Protein AF-A0A7X2ZXK8-F1 (afdb_monomer)

Nearest PDB structures (foldseek):
  6v05-assembly1_F  TM=6.975E-01  e=4.821E-09  Escherichia coli K-12
  6qgw-assembly1_A  TM=7.358E-01  e=9.968E-07  Escherichia coli O157:H7
  6qgy-assembly2_C  TM=7.213E-01  e=1.664E-06  Escherichia coli O157:H7
  7r1v-assembly1_A  TM=7.340E-01  e=4.188E-06  Escherichia coli O157:H7
  5or1-assembly1_A  TM=7.092E-01  e=2.383E-06  Salmonella enterica subsp. enterica serovar Typhimurium str. LT2

Solvent-accessible surface area (backbone atoms only — not comparable to full-atom values): 13752 Å² total; per-residue (Å²): 94,71,48,47,47,52,57,73,30,69,85,49,80,78,53,82,89,83,45,63,91,59,29,38,51,41,47,32,53,70,50,75,51,69,57,73,54,74,48,80,48,95,83,37,36,34,39,38,42,28,48,34,41,37,34,42,32,37,61,87,45,82,84,26,56,73,46,77,48,65,88,87,44,67,69,58,41,75,48,33,31,44,35,42,36,39,36,44,38,37,48,50,58,79,35,95,86,70,51,39,39,30,43,37,40,38,41,38,37,37,38,39,30,48,71,52,99,55,96,57,82,32,38,36,35,39,40,33,49,36,42,35,42,28,39,41,78,38,98,84,43,53,33,22,43,34,37,36,39,37,37,28,40,53,4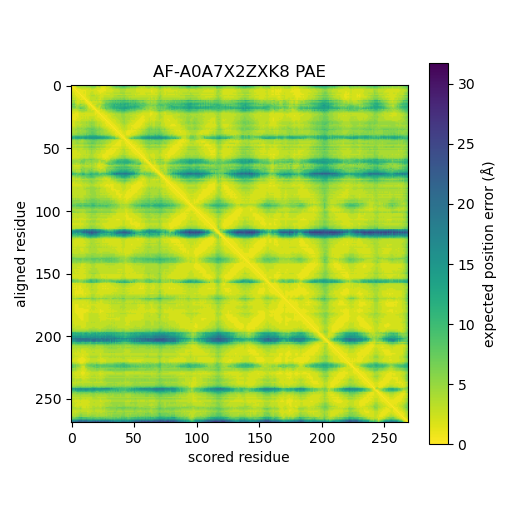6,67,86,39,73,53,80,96,74,42,21,59,40,25,11,89,88,32,25,53,15,40,53,56,36,52,28,24,16,42,23,27,40,30,29,38,38,34,45,33,33,60,73,50,68,50,82,52,98,85,56,43,33,37,34,31,42,31,43,37,44,21,37,35,43,48,39,40,98,83,66,80,79,87,70,70,48,56,19,44,34,35,31,44,38,41,32,37,64,76,50,33,40,40,37,45,30,44,16,37,30,92,83,38,77,32,79,45,78,48,79,48,69,59,129

Structure (mmCIF, N/CA/C/O backbone):
data_AF-A0A7X2ZXK8-F1
#
_entry.id   AF-A0A7X2ZXK8-F1
#
loop_
_atom_site.group_PDB
_atom_site.id
_atom_site.type_symbol
_atom_site.label_atom_id
_atom_site.label_alt_id
_atom_site.label_comp_id
_atom_site.label_asym_id
_atom_site.label_entity_id
_atom_site.label_seq_id
_atom_site.pdbx_PDB_ins_code
_atom_site.Cartn_x
_atom_site.Cartn_y
_atom_site.Cartn_z
_atom_site.occupancy
_atom_site.B_iso_or_equiv
_atom_site.auth_seq_id
_atom_site.auth_comp_id
_atom_site.auth_asym_id
_atom_site.auth_atom_id
_atom_site.pdbx_PDB_model_num
ATOM 1 N N . PHE A 1 1 ? 12.886 -11.087 -4.670 1.00 90.19 1 PHE A N 1
ATOM 2 C CA . PHE A 1 1 ? 11.557 -10.473 -4.482 1.00 90.19 1 PHE A CA 1
ATOM 3 C C . PHE A 1 1 ? 10.785 -10.626 -5.791 1.00 90.19 1 PHE A C 1
ATOM 5 O O . PHE A 1 1 ? 11.413 -10.896 -6.812 1.00 90.19 1 PHE A O 1
ATOM 12 N N . SER A 1 2 ? 9.460 -10.527 -5.775 1.00 91.06 2 SER A N 1
ATOM 13 C CA . SER A 1 2 ? 8.642 -10.552 -6.990 1.00 91.06 2 SER A CA 1
ATOM 14 C C . SER A 1 2 ? 7.539 -9.508 -6.907 1.00 91.06 2 SER A C 1
ATOM 16 O O . SER A 1 2 ? 6.997 -9.303 -5.825 1.00 91.06 2 SER A O 1
ATOM 18 N N . GLN A 1 3 ? 7.206 -8.916 -8.045 1.00 94.25 3 GLN A N 1
ATOM 19 C CA . GLN A 1 3 ? 6.124 -7.948 -8.229 1.00 94.25 3 GLN A CA 1
ATOM 20 C C . GLN A 1 3 ? 5.352 -8.349 -9.484 1.00 94.25 3 GLN A C 1
ATOM 22 O O . GLN A 1 3 ? 5.962 -8.911 -10.396 1.00 94.25 3 GLN A O 1
ATOM 27 N N . ASN A 1 4 ? 4.048 -8.098 -9.560 1.00 96.06 4 ASN A N 1
ATOM 28 C CA . ASN A 1 4 ? 3.343 -8.291 -10.826 1.00 96.06 4 ASN A CA 1
ATOM 29 C C . ASN A 1 4 ? 3.467 -7.053 -11.729 1.00 96.06 4 ASN A C 1
ATOM 31 O O . ASN A 1 4 ? 3.623 -5.929 -11.256 1.00 96.06 4 ASN A O 1
ATOM 35 N N . PHE A 1 5 ? 3.387 -7.264 -13.039 1.00 96.06 5 PHE A N 1
ATOM 36 C CA . PHE A 1 5 ? 3.295 -6.201 -14.029 1.00 96.06 5 PHE A CA 1
ATOM 37 C C . PHE A 1 5 ? 2.385 -6.643 -15.179 1.00 96.06 5 PHE A C 1
ATOM 39 O O . PHE A 1 5 ? 2.642 -7.643 -15.852 1.00 96.06 5 PHE A O 1
ATOM 46 N N . PHE A 1 6 ? 1.306 -5.890 -15.378 1.00 95.69 6 PHE A N 1
ATOM 47 C CA . PHE A 1 6 ? 0.287 -6.127 -16.410 1.00 95.69 6 PHE A CA 1
ATOM 48 C C . PHE A 1 6 ? 0.391 -5.123 -17.567 1.00 95.69 6 PHE A C 1
ATOM 50 O O . PHE A 1 6 ? -0.439 -5.120 -18.467 1.00 95.69 6 PHE A O 1
ATOM 57 N N . GLY A 1 7 ? 1.405 -4.253 -17.534 1.00 95.38 7 GLY A N 1
ATOM 58 C CA . GLY A 1 7 ? 1.485 -3.069 -18.380 1.00 95.38 7 GLY A CA 1
ATOM 59 C C . GLY A 1 7 ? 1.017 -1.808 -17.654 1.00 95.38 7 GLY A C 1
ATOM 60 O O . GLY A 1 7 ? 0.592 -1.840 -16.497 1.00 95.38 7 GLY A O 1
ATOM 61 N N . PHE A 1 8 ? 1.132 -0.676 -18.343 1.00 95.75 8 PHE A N 1
ATOM 62 C CA . PHE A 1 8 ? 0.705 0.624 -17.835 1.00 95.75 8 PHE A CA 1
ATOM 63 C C . PHE A 1 8 ? -0.746 0.926 -18.227 1.00 95.75 8 PHE A C 1
ATOM 65 O O . PHE A 1 8 ? -1.138 0.714 -19.371 1.00 95.75 8 PHE A O 1
ATOM 72 N N . GLY A 1 9 ? -1.510 1.504 -17.299 1.00 97.19 9 GLY A N 1
ATOM 73 C CA . GLY A 1 9 ? -2.876 1.978 -17.518 1.00 97.19 9 GLY A CA 1
ATOM 74 C C . GLY A 1 9 ? -3.972 1.062 -16.968 1.00 97.19 9 GLY A C 1
ATOM 75 O O . GLY A 1 9 ? -3.722 -0.019 -16.433 1.00 97.19 9 GLY A O 1
ATOM 76 N N . ASN A 1 10 ? -5.207 1.550 -17.091 1.00 97.56 10 ASN A N 1
ATOM 77 C CA . ASN A 1 10 ? -6.418 0.913 -16.559 1.00 97.56 10 ASN A CA 1
ATOM 78 C C . ASN A 1 10 ? -6.995 -0.158 -17.501 1.00 97.56 10 ASN A C 1
ATOM 80 O O . ASN A 1 10 ? -7.652 -1.088 -17.048 1.00 97.56 10 AS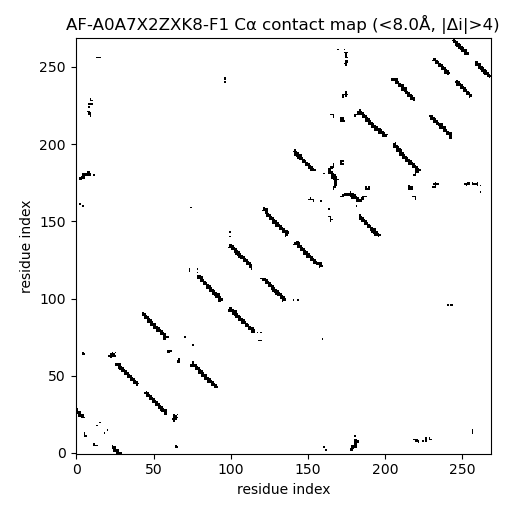N A O 1
ATOM 84 N N . ASP A 1 11 ? -6.719 -0.054 -18.802 1.00 95.75 11 ASP A N 1
ATOM 85 C CA . ASP A 1 11 ? -7.311 -0.917 -19.835 1.00 95.75 11 ASP A CA 1
ATOM 86 C C . ASP A 1 11 ? -6.381 -2.088 -20.213 1.00 95.75 11 ASP A C 1
ATOM 88 O O . ASP A 1 11 ? -6.425 -2.612 -21.322 1.00 95.75 11 ASP A O 1
ATOM 92 N N . THR A 1 12 ? -5.494 -2.478 -19.293 1.00 93.88 12 THR A N 1
ATOM 93 C CA . THR A 1 12 ? -4.608 -3.634 -19.465 1.00 93.88 12 THR A CA 1
ATOM 94 C C . THR A 1 12 ? -5.414 -4.927 -19.394 1.00 93.88 12 THR A C 1
ATOM 96 O O . THR A 1 12 ? -6.158 -5.156 -18.436 1.00 93.88 12 THR A O 1
ATOM 99 N N . GLU A 1 13 ? -5.259 -5.783 -20.401 1.00 89.06 13 GLU A N 1
ATOM 100 C CA . GLU A 1 13 ? -5.977 -7.053 -20.487 1.00 89.06 13 GLU A CA 1
ATOM 101 C C . GLU A 1 13 ? -5.434 -8.071 -19.474 1.00 89.06 13 GLU A C 1
ATOM 103 O O . GLU A 1 13 ? -4.225 -8.217 -19.278 1.00 89.06 13 GLU A O 1
ATOM 108 N N . TYR A 1 14 ? -6.351 -8.770 -18.812 1.00 90.62 14 TYR A N 1
ATOM 109 C CA . TYR A 1 14 ? -6.053 -9.908 -17.953 1.00 90.62 14 TYR A CA 1
ATOM 110 C C . TYR A 1 14 ? -7.267 -10.829 -17.933 1.00 90.62 14 TYR A C 1
ATOM 112 O O . TYR A 1 14 ? -8.342 -10.412 -17.507 1.00 90.62 14 TYR A O 1
ATOM 120 N N . ASP A 1 15 ? -7.067 -12.071 -18.358 1.00 86.12 15 ASP A N 1
ATOM 121 C CA . ASP A 1 15 ? -8.061 -13.131 -18.258 1.00 86.12 15 ASP A CA 1
ATOM 122 C C . ASP A 1 15 ? -7.464 -14.286 -17.446 1.00 86.12 15 ASP A C 1
ATOM 124 O O . ASP A 1 15 ? -6.440 -14.871 -17.804 1.00 86.12 15 ASP A O 1
ATOM 128 N N . ASN A 1 16 ? -8.080 -14.583 -16.303 1.00 83.81 16 ASN A N 1
ATOM 129 C CA . ASN A 1 16 ? -7.609 -15.612 -15.384 1.00 83.81 16 ASN A CA 1
ATOM 130 C C . ASN A 1 16 ? -7.783 -17.041 -15.922 1.00 83.81 16 ASN A C 1
ATOM 132 O O . ASN A 1 16 ? -7.179 -17.953 -15.356 1.00 83.81 16 ASN A O 1
ATOM 136 N N . ASP A 1 17 ? -8.608 -17.231 -16.951 1.00 86.44 17 ASP A N 1
ATOM 137 C CA . ASP A 1 17 ? -8.856 -18.521 -17.590 1.00 86.44 17 ASP A CA 1
ATOM 138 C C . ASP A 1 17 ? -7.919 -18.748 -18.792 1.00 86.44 17 ASP A C 1
ATOM 140 O O . ASP A 1 17 ? -7.654 -19.897 -19.154 1.00 86.44 17 ASP A O 1
ATOM 144 N N . GLU A 1 18 ? -7.370 -17.677 -19.381 1.00 87.06 18 GLU A N 1
ATOM 145 C CA . GLU A 1 18 ? -6.475 -17.759 -20.546 1.00 87.06 18 GLU A CA 1
ATOM 146 C C . GLU A 1 18 ? -4.980 -17.767 -20.197 1.00 87.06 18 GLU A C 1
ATOM 148 O O . GLU A 1 18 ? -4.184 -18.315 -20.966 1.00 87.06 18 GLU A O 1
ATOM 153 N N . VAL A 1 19 ? -4.569 -17.178 -19.064 1.00 86.62 19 VAL A N 1
ATOM 154 C CA . VAL A 1 19 ? -3.146 -17.102 -18.684 1.00 86.62 19 VAL A CA 1
ATOM 155 C C . VAL A 1 19 ? -2.834 -17.717 -17.324 1.00 86.62 19 VAL A C 1
ATOM 157 O O . VAL A 1 19 ? -3.565 -17.573 -16.343 1.00 86.62 19 VAL A O 1
ATOM 160 N N . ASP A 1 20 ? -1.659 -18.346 -17.242 1.00 88.88 20 ASP A N 1
ATOM 161 C CA . ASP A 1 20 ? -1.122 -18.862 -15.987 1.00 88.88 20 ASP A CA 1
ATOM 162 C C . ASP A 1 20 ? -0.956 -17.755 -14.938 1.00 88.88 20 ASP A C 1
ATOM 164 O O . ASP A 1 20 ? -0.544 -16.628 -15.227 1.00 88.88 20 ASP A O 1
ATOM 168 N N . LEU A 1 21 ? -1.160 -18.115 -13.666 1.00 86.06 21 LEU A N 1
ATOM 169 C CA . LEU A 1 21 ? -1.060 -17.202 -12.521 1.00 86.06 21 LEU A CA 1
ATOM 170 C C . LEU A 1 21 ? 0.264 -16.418 -12.482 1.00 86.06 21 LEU A C 1
ATOM 172 O O . LEU A 1 21 ? 0.299 -15.283 -12.005 1.00 86.06 21 LEU A O 1
ATOM 176 N N . ASP A 1 22 ? 1.353 -17.039 -12.925 1.00 91.81 22 ASP A N 1
ATOM 177 C CA . ASP A 1 22 ? 2.687 -16.453 -12.881 1.00 91.81 22 ASP A CA 1
ATOM 178 C C . ASP A 1 22 ? 3.010 -15.603 -14.122 1.00 91.81 22 ASP A C 1
ATOM 180 O O . ASP A 1 22 ? 4.061 -14.971 -14.146 1.00 91.81 22 ASP A O 1
ATOM 184 N N . PHE A 1 23 ? 2.163 -15.558 -15.156 1.00 93.31 23 PHE A N 1
ATOM 185 C CA . PHE A 1 23 ? 2.464 -14.881 -16.426 1.00 93.31 23 PHE A CA 1
ATOM 186 C C . PHE A 1 23 ? 2.878 -13.410 -16.244 1.00 93.31 23 PHE A C 1
ATOM 188 O O . PHE A 1 23 ? 3.892 -12.975 -16.789 1.00 93.31 23 PHE A O 1
ATOM 195 N N . ASN A 1 24 ? 2.162 -12.669 -15.396 1.00 94.88 24 ASN A N 1
ATOM 196 C CA . ASN A 1 24 ? 2.464 -11.270 -15.072 1.00 94.88 24 ASN A CA 1
ATOM 197 C C . ASN A 1 24 ? 3.482 -11.104 -13.936 1.00 94.88 24 ASN A C 1
ATOM 199 O O . ASN A 1 24 ? 3.825 -9.979 -13.580 1.00 94.88 24 ASN A O 1
ATOM 203 N N . ARG A 1 25 ? 3.963 -12.192 -13.324 1.00 95.19 25 ARG A N 1
ATOM 204 C CA . ARG A 1 25 ? 4.889 -12.127 -12.191 1.00 95.19 25 ARG A CA 1
ATOM 205 C C . ARG A 1 25 ? 6.311 -11.870 -12.676 1.00 95.19 25 ARG A C 1
ATOM 207 O O . ARG A 1 25 ? 6.900 -12.664 -13.407 1.00 95.19 25 ARG A O 1
ATOM 214 N N . VAL A 1 26 ? 6.908 -10.804 -12.163 1.00 94.88 26 VAL A N 1
ATOM 215 C CA . VAL A 1 26 ? 8.279 -10.389 -12.454 1.00 94.88 26 VAL A CA 1
ATOM 216 C C . VAL A 1 26 ? 9.179 -10.716 -11.273 1.00 94.88 26 VAL A C 1
ATOM 218 O O . VAL A 1 26 ? 8.902 -10.332 -10.134 1.00 94.88 26 VAL A O 1
ATOM 221 N N . ARG A 1 27 ? 10.283 -11.425 -11.525 1.00 95.25 27 ARG A N 1
ATOM 222 C CA . ARG A 1 27 ? 11.310 -11.690 -10.510 1.00 95.25 27 ARG A CA 1
ATOM 223 C C . ARG A 1 27 ? 12.336 -10.575 -10.528 1.00 95.25 27 ARG A C 1
ATOM 225 O O . ARG A 1 27 ? 12.922 -10.264 -11.560 1.00 95.25 27 ARG A O 1
ATOM 232 N N . ILE A 1 28 ? 12.560 -9.997 -9.354 1.00 95.31 28 ILE A N 1
ATOM 233 C CA . ILE A 1 28 ? 13.477 -8.880 -9.184 1.00 95.31 28 ILE A CA 1
ATOM 234 C C . ILE A 1 28 ? 14.409 -9.189 -8.016 1.00 95.31 28 ILE A C 1
ATOM 236 O O . ILE A 1 28 ? 13.987 -9.422 -6.870 1.00 95.31 28 ILE A O 1
ATOM 240 N N . ARG A 1 29 ? 15.711 -9.197 -8.301 1.00 96.19 29 ARG A N 1
ATOM 241 C CA . ARG A 1 29 ? 16.741 -9.179 -7.261 1.00 96.19 29 ARG A CA 1
ATOM 242 C C . ARG A 1 29 ? 16.855 -7.739 -6.784 1.00 96.19 29 ARG A C 1
ATOM 244 O O . ARG A 1 29 ? 17.177 -6.857 -7.572 1.00 96.19 29 ARG A O 1
ATOM 251 N N . LYS A 1 30 ? 16.540 -7.516 -5.508 1.00 95.56 30 LYS A N 1
ATOM 252 C CA . LYS A 1 30 ? 16.495 -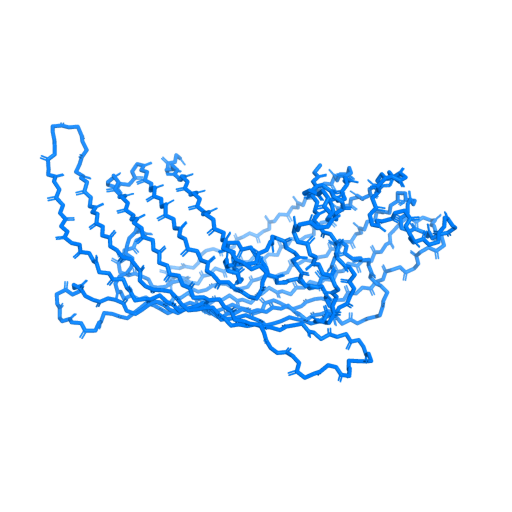6.190 -4.895 1.00 95.56 30 LYS A CA 1
ATOM 253 C C . LYS A 1 30 ? 17.451 -6.121 -3.713 1.00 95.56 30 LYS A C 1
ATOM 255 O O . LYS A 1 30 ? 17.380 -6.968 -2.824 1.00 95.56 30 LYS A O 1
ATOM 260 N N . PHE A 1 31 ? 18.289 -5.094 -3.691 1.00 96.00 31 PHE A N 1
ATOM 261 C CA . PHE A 1 31 ? 19.034 -4.658 -2.513 1.00 96.00 31 PHE A CA 1
ATOM 262 C C . PHE A 1 31 ? 18.518 -3.282 -2.091 1.00 96.00 31 PHE A C 1
ATOM 264 O O . PHE A 1 31 ? 18.203 -2.461 -2.947 1.00 96.00 31 PHE A O 1
ATOM 271 N N . LYS A 1 32 ? 18.409 -3.025 -0.787 1.00 97.25 32 LYS A N 1
ATOM 272 C CA . LYS A 1 32 ? 18.039 -1.712 -0.252 1.00 97.25 32 LYS A CA 1
ATOM 273 C C . LYS A 1 32 ? 18.723 -1.491 1.088 1.00 97.25 32 LYS A C 1
ATOM 275 O O . LYS A 1 32 ? 18.622 -2.340 1.970 1.00 97.25 32 LYS A O 1
ATOM 280 N N . ALA A 1 33 ? 19.357 -0.338 1.244 1.00 98.12 33 ALA A N 1
ATOM 281 C CA . ALA A 1 33 ? 19.906 0.140 2.503 1.00 98.12 33 ALA A CA 1
ATOM 282 C C . ALA A 1 33 ? 19.457 1.587 2.734 1.00 98.12 33 ALA A C 1
ATOM 284 O O . ALA A 1 33 ? 19.350 2.374 1.796 1.00 98.12 33 ALA A O 1
ATOM 285 N N . ALA A 1 34 ? 19.157 1.933 3.982 1.00 97.88 34 ALA A N 1
ATOM 286 C CA . ALA A 1 34 ? 18.757 3.280 4.364 1.00 97.88 34 ALA A CA 1
ATOM 287 C C . ALA A 1 34 ? 19.183 3.563 5.805 1.00 97.88 34 ALA A C 1
ATOM 289 O O . ALA A 1 34 ? 19.220 2.652 6.633 1.00 97.88 34 ALA A O 1
ATOM 290 N N . LEU A 1 35 ? 19.458 4.829 6.100 1.00 97.62 35 LEU A N 1
ATOM 291 C CA . LEU A 1 35 ? 19.650 5.327 7.460 1.00 97.62 35 LEU A CA 1
ATOM 292 C C . LEU A 1 35 ? 18.516 6.298 7.746 1.00 97.62 35 LEU A C 1
ATOM 294 O O . LEU A 1 35 ? 18.313 7.213 6.961 1.00 97.62 35 LEU A O 1
ATOM 298 N N . ALA A 1 36 ? 17.769 6.104 8.830 1.00 97.62 36 ALA A N 1
ATOM 299 C CA . ALA A 1 36 ? 16.626 6.950 9.152 1.00 97.62 36 ALA A CA 1
ATOM 300 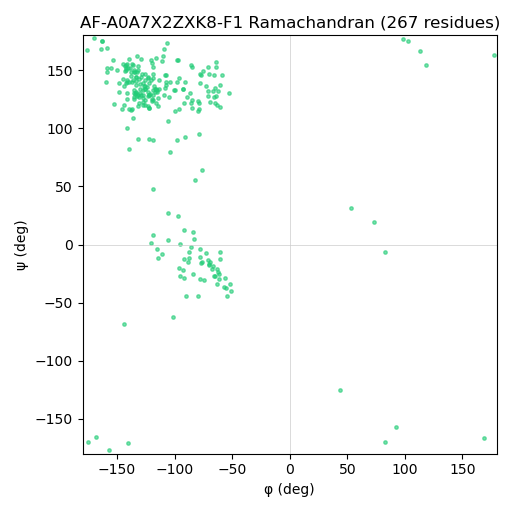C C . ALA A 1 36 ? 16.846 7.694 10.471 1.00 97.62 36 ALA A C 1
ATOM 302 O O . ALA A 1 36 ? 17.173 7.085 11.488 1.00 97.62 36 ALA A O 1
ATOM 303 N N . LEU A 1 37 ? 16.610 9.004 10.455 1.00 98.00 37 LEU A N 1
ATOM 304 C CA . LEU A 1 37 ? 16.394 9.796 11.660 1.00 98.00 37 LEU A CA 1
ATOM 305 C C . LEU A 1 37 ? 14.887 9.914 11.862 1.00 98.00 37 LEU A C 1
ATOM 307 O O . LEU A 1 37 ? 14.201 10.483 11.014 1.00 98.00 37 LEU A O 1
ATOM 311 N N . LYS A 1 38 ? 14.378 9.358 12.964 1.00 97.69 38 LYS A N 1
ATOM 312 C CA . LYS A 1 38 ? 12.958 9.390 13.325 1.00 97.69 38 LYS A CA 1
ATOM 313 C C . LYS A 1 38 ? 12.767 10.224 14.584 1.00 97.69 38 LYS A C 1
ATOM 315 O O . LYS A 1 38 ? 13.482 10.044 15.566 1.00 97.69 38 LYS A O 1
ATOM 320 N N . TRP A 1 39 ? 11.779 11.103 14.550 1.00 97.44 39 TRP A N 1
ATOM 321 C CA . TRP A 1 39 ? 11.289 11.837 15.703 1.00 97.44 39 TRP A CA 1
ATOM 322 C C . TRP A 1 39 ? 9.847 11.425 15.995 1.00 97.44 39 TRP A C 1
ATOM 324 O O . TRP A 1 39 ? 9.011 11.375 15.091 1.00 97.44 39 TRP A O 1
ATOM 334 N N . GLU A 1 40 ? 9.563 11.141 17.263 1.00 97.00 40 GLU A N 1
ATOM 335 C CA . GLU A 1 40 ? 8.226 10.824 17.757 1.00 97.00 40 GLU A CA 1
ATOM 336 C C . GLU A 1 40 ? 7.779 11.924 18.718 1.00 97.00 40 GLU A C 1
ATOM 338 O O . GLU A 1 40 ? 8.426 12.205 19.729 1.00 97.00 40 GLU A O 1
ATOM 343 N N . GLY A 1 41 ? 6.682 12.583 18.368 1.00 93.44 41 GLY A N 1
ATOM 344 C CA . GLY A 1 41 ? 6.042 13.594 19.185 1.00 93.44 41 GLY A CA 1
ATOM 345 C C . GLY A 1 41 ? 5.066 12.980 20.181 1.00 93.44 41 GLY A C 1
ATOM 346 O O . GLY A 1 41 ? 4.465 11.935 19.953 1.00 93.44 41 GLY A O 1
ATOM 347 N N . VAL A 1 42 ? 4.840 13.695 21.280 1.00 90.19 42 VAL A N 1
ATOM 348 C CA . VAL A 1 42 ? 3.946 13.257 22.367 1.00 90.19 42 VAL A CA 1
ATOM 349 C C . VAL A 1 42 ? 2.458 13.256 21.997 1.00 90.19 42 VAL A C 1
ATOM 351 O O . VAL A 1 42 ? 1.660 12.619 22.675 1.00 90.19 42 VAL A O 1
ATOM 354 N N . SER A 1 43 ? 2.079 13.958 20.925 1.00 92.12 43 SER A N 1
ATOM 355 C CA . SER A 1 43 ? 0.682 14.143 20.504 1.00 92.12 43 SER A CA 1
ATOM 356 C C . SER A 1 43 ? 0.310 13.307 19.273 1.00 92.12 43 SER A C 1
ATOM 358 O O . SER A 1 43 ? -0.533 13.732 18.490 1.00 92.12 43 SER A O 1
ATOM 360 N N . GLY A 1 44 ? 0.976 12.168 19.055 1.00 93.50 44 GLY A N 1
ATOM 361 C CA . GLY A 1 44 ? 0.683 11.246 17.945 1.00 93.50 44 GLY A CA 1
ATOM 362 C C . GLY A 1 44 ? 1.315 11.615 16.598 1.00 93.50 44 GLY A C 1
ATOM 363 O O . GLY A 1 44 ? 1.245 10.840 15.648 1.00 93.50 44 GLY A O 1
ATOM 364 N N . GLY A 1 45 ? 1.960 12.780 16.506 1.00 97.44 45 GLY A N 1
ATOM 365 C CA . GLY A 1 45 ? 2.754 13.172 15.343 1.00 97.44 45 GLY A CA 1
ATOM 366 C C . GLY A 1 45 ? 4.120 12.485 15.333 1.00 97.44 45 GLY A C 1
ATOM 367 O O . GLY A 1 45 ? 4.786 12.417 16.360 1.00 97.44 45 GLY A O 1
ATOM 368 N N . SER A 1 46 ? 4.579 12.037 14.173 1.00 97.88 46 SER A N 1
ATOM 369 C CA . SER A 1 46 ? 5.941 11.553 13.963 1.00 97.88 46 SER A CA 1
ATOM 370 C C . SER A 1 46 ? 6.486 12.058 12.635 1.00 97.88 46 SER A C 1
ATOM 372 O O . SER A 1 46 ? 5.743 12.333 11.694 1.00 97.88 46 SER A O 1
ATOM 374 N N . PHE A 1 47 ? 7.801 12.198 12.570 1.00 97.69 47 PHE A N 1
ATOM 375 C CA . PHE A 1 47 ? 8.516 12.604 11.371 1.00 97.69 47 PHE A CA 1
ATOM 376 C C . PHE A 1 47 ? 9.706 11.677 11.168 1.00 97.69 47 PHE A C 1
ATOM 378 O O . PHE A 1 47 ? 10.349 11.275 12.140 1.00 97.69 47 PHE A O 1
ATOM 385 N N . TYR A 1 48 ? 10.040 11.363 9.922 1.00 98.19 48 TYR A N 1
ATOM 386 C CA . TYR A 1 48 ? 11.343 10.790 9.621 1.00 98.19 48 TYR A CA 1
ATOM 387 C C . TYR A 1 48 ? 11.960 11.398 8.372 1.00 98.19 48 TYR A C 1
ATOM 389 O O . TYR A 1 48 ? 11.268 11.843 7.460 1.00 98.19 48 TYR A O 1
ATOM 397 N N . PHE A 1 49 ? 13.285 11.334 8.325 1.00 98.56 49 PHE A N 1
ATOM 398 C CA . PHE A 1 49 ? 14.092 11.576 7.139 1.00 98.56 49 PHE A CA 1
ATOM 399 C C . PHE A 1 49 ? 15.029 10.388 6.933 1.00 98.56 49 PHE A C 1
ATOM 401 O O . PHE A 1 49 ? 15.674 9.947 7.889 1.00 98.56 49 PHE A O 1
ATOM 408 N N . LYS A 1 50 ? 15.115 9.865 5.706 1.00 98.12 50 LYS A N 1
ATOM 409 C CA . LYS A 1 50 ? 16.030 8.776 5.361 1.00 98.12 50 LYS A CA 1
ATOM 410 C C . LYS A 1 50 ? 16.734 9.013 4.016 1.00 98.12 50 LYS A C 1
ATOM 412 O O . LYS A 1 50 ? 16.072 9.033 2.978 1.00 98.12 50 LYS A O 1
ATOM 417 N N . PRO A 1 51 ? 18.069 9.153 3.977 1.00 98.38 51 PRO A N 1
ATOM 418 C CA . PRO A 1 51 ? 18.832 8.792 2.791 1.00 98.38 51 PRO A CA 1
ATOM 419 C C . PRO A 1 51 ? 18.753 7.281 2.551 1.00 98.38 51 PRO A C 1
ATOM 421 O O . PRO A 1 51 ? 18.705 6.481 3.494 1.00 98.38 51 PRO A O 1
ATOM 424 N N . LEU A 1 52 ? 18.746 6.886 1.283 1.00 98.31 52 LEU A N 1
ATOM 425 C CA . LEU A 1 52 ? 18.662 5.493 0.868 1.00 98.31 52 LEU A CA 1
ATOM 426 C C . LEU A 1 52 ? 19.475 5.222 -0.397 1.00 98.31 52 LEU A C 1
ATOM 428 O O . LEU A 1 52 ? 19.698 6.105 -1.222 1.00 98.31 52 LEU A O 1
ATOM 432 N N . ILE A 1 53 ? 19.867 3.962 -0.542 1.00 98.19 53 ILE A N 1
ATOM 433 C CA . ILE A 1 53 ? 20.383 3.378 -1.774 1.00 98.19 53 ILE A CA 1
ATOM 434 C C . ILE A 1 53 ? 19.627 2.078 -2.042 1.00 98.19 53 ILE A C 1
ATOM 436 O O . ILE A 1 53 ? 19.363 1.295 -1.123 1.00 98.19 53 ILE A O 1
ATOM 440 N N . GLU A 1 54 ? 19.255 1.835 -3.289 1.00 97.31 54 GLU A N 1
ATOM 441 C CA . GLU A 1 54 ? 18.617 0.586 -3.700 1.00 97.31 54 GLU A CA 1
ATOM 442 C C . GLU A 1 54 ? 19.088 0.145 -5.077 1.00 97.31 54 GLU A C 1
ATOM 444 O O . GLU A 1 54 ? 19.462 0.965 -5.900 1.00 97.31 54 GLU A O 1
ATOM 449 N N . SER A 1 55 ? 19.104 -1.161 -5.319 1.00 95.81 55 SER A N 1
ATOM 450 C CA . SER A 1 55 ? 19.516 -1.742 -6.594 1.00 95.81 55 SER A CA 1
ATOM 451 C C . SER A 1 55 ? 18.507 -2.789 -7.028 1.00 95.81 55 SER A C 1
ATOM 453 O O . SER A 1 55 ? 18.053 -3.593 -6.204 1.00 95.81 55 SER A O 1
ATOM 455 N N . PHE A 1 56 ? 18.166 -2.773 -8.311 1.00 95.31 56 PHE A N 1
ATOM 456 C CA . PHE A 1 56 ? 17.195 -3.654 -8.941 1.00 95.31 56 PHE A CA 1
ATOM 457 C C . PHE A 1 56 ? 17.852 -4.375 -10.107 1.00 95.31 56 PHE A C 1
ATOM 459 O O . PHE A 1 56 ? 18.579 -3.781 -10.896 1.00 95.31 56 PHE A O 1
ATOM 466 N N . ASN A 1 57 ? 17.600 -5.672 -10.207 1.00 94.44 57 ASN A N 1
ATOM 467 C CA . ASN A 1 57 ? 17.990 -6.480 -11.350 1.00 94.44 57 ASN A CA 1
ATOM 468 C C . ASN A 1 57 ? 16.806 -7.377 -11.716 1.00 94.44 57 ASN A C 1
ATOM 470 O O . ASN A 1 57 ? 16.439 -8.274 -10.942 1.00 94.44 57 ASN A O 1
ATOM 474 N N . VAL A 1 58 ? 16.180 -7.060 -12.849 1.00 93.12 58 VAL A N 1
ATOM 475 C CA . VAL A 1 58 ? 14.990 -7.732 -13.369 1.00 93.12 58 VAL A CA 1
ATOM 476 C C . VAL A 1 58 ? 15.417 -8.965 -14.154 1.00 93.12 58 VAL A C 1
ATOM 478 O O . VAL A 1 58 ? 16.208 -8.891 -15.090 1.00 93.12 58 VAL A O 1
ATOM 481 N N . GLU A 1 59 ? 14.881 -10.120 -13.776 1.00 90.94 59 GLU A N 1
ATOM 482 C CA . GLU A 1 59 ? 15.155 -11.368 -14.479 1.00 90.94 59 GLU A CA 1
ATOM 483 C C . GLU A 1 59 ? 14.317 -11.449 -15.762 1.00 90.94 59 GLU A C 1
ATOM 485 O O . GLU A 1 59 ? 13.086 -11.410 -15.712 1.00 90.94 59 GLU A O 1
ATOM 490 N N . ASN A 1 60 ? 14.982 -11.586 -16.913 1.00 85.75 60 ASN A N 1
ATOM 491 C CA . ASN A 1 60 ? 14.314 -11.783 -18.197 1.00 85.75 60 ASN A CA 1
ATOM 492 C C . ASN A 1 60 ? 13.863 -13.247 -18.347 1.00 85.75 60 ASN A C 1
ATOM 494 O O . ASN A 1 60 ? 14.641 -14.117 -18.742 1.00 85.75 60 ASN A O 1
ATOM 498 N N . MET A 1 61 ? 12.605 -13.515 -18.005 1.00 85.25 61 MET A N 1
ATOM 499 C CA . MET A 1 61 ? 11.976 -14.831 -18.126 1.00 85.25 61 MET A CA 1
ATOM 500 C C . MET A 1 61 ? 11.111 -14.882 -19.389 1.00 85.25 61 MET A C 1
ATOM 502 O O . MET A 1 61 ? 10.116 -14.170 -19.476 1.00 85.25 61 MET A O 1
ATOM 506 N N . GLN A 1 62 ? 11.486 -15.730 -20.351 1.00 85.25 62 GLN A N 1
ATOM 507 C CA . GLN A 1 62 ? 10.893 -15.783 -21.698 1.00 85.25 62 GLN A CA 1
ATOM 508 C C . GLN A 1 62 ? 9.398 -16.164 -21.728 1.00 85.25 62 GLN A C 1
ATOM 510 O O . GLN A 1 62 ? 8.713 -15.872 -22.701 1.00 85.25 62 GLN A O 1
ATOM 515 N N . ASP A 1 63 ? 8.886 -16.802 -20.675 1.00 86.69 63 ASP A N 1
ATOM 516 C CA . ASP A 1 63 ? 7.495 -17.248 -20.501 1.00 86.69 63 ASP A CA 1
ATOM 517 C C . ASP A 1 63 ? 6.597 -16.209 -19.799 1.00 86.69 63 ASP A C 1
ATOM 519 O O . ASP A 1 63 ? 5.501 -16.533 -19.342 1.00 86.69 63 ASP A O 1
ATOM 523 N N . ARG A 1 64 ? 7.066 -14.963 -19.649 1.00 89.75 64 ARG A N 1
ATOM 524 C CA . ARG A 1 64 ? 6.395 -13.917 -18.861 1.00 89.75 64 ARG A CA 1
ATOM 525 C C . ARG A 1 64 ? 6.033 -12.702 -19.691 1.00 89.75 64 ARG A C 1
ATOM 527 O O . ARG A 1 64 ? 6.689 -12.401 -20.683 1.00 89.75 64 ARG A O 1
ATOM 534 N N . PHE A 1 65 ? 5.068 -11.930 -19.194 1.00 87.56 65 PHE A N 1
ATOM 535 C CA . PHE A 1 65 ? 4.673 -10.646 -19.774 1.00 87.56 65 PHE A CA 1
ATOM 536 C C . PHE A 1 65 ? 5.878 -9.722 -20.010 1.00 87.56 65 PHE A C 1
ATOM 538 O O . PHE A 1 65 ? 6.001 -9.104 -21.062 1.00 87.56 65 PHE A O 1
ATOM 545 N N . VAL A 1 66 ? 6.835 -9.692 -19.075 1.00 86.00 66 VAL A N 1
ATOM 546 C CA . VAL A 1 66 ? 8.049 -8.870 -19.207 1.00 86.00 66 VAL A CA 1
ATOM 547 C C . VAL A 1 66 ? 8.939 -9.239 -20.392 1.00 86.00 66 VAL A C 1
ATOM 549 O O . VAL A 1 66 ? 9.654 -8.366 -20.865 1.00 86.00 66 VAL A O 1
ATOM 552 N N . ALA A 1 67 ? 8.884 -10.465 -20.921 1.00 84.25 67 ALA A N 1
ATOM 553 C CA . ALA A 1 67 ? 9.646 -10.831 -22.119 1.00 84.25 67 ALA A CA 1
ATOM 554 C C . ALA A 1 67 ? 9.112 -10.180 -23.404 1.00 84.25 67 ALA A C 1
ATOM 556 O O . ALA A 1 67 ? 9.809 -10.180 -24.415 1.00 84.25 67 ALA A O 1
ATOM 557 N N . GLN A 1 68 ? 7.904 -9.606 -23.370 1.00 85.19 68 GLN A N 1
ATOM 558 C CA . GLN A 1 68 ? 7.357 -8.821 -24.479 1.00 85.19 68 GLN A CA 1
ATOM 559 C C . GLN A 1 68 ? 7.989 -7.423 -24.567 1.00 85.19 68 GLN A C 1
ATOM 561 O O . GLN A 1 68 ? 7.861 -6.753 -25.592 1.00 85.19 68 GLN A O 1
ATOM 566 N N . LEU A 1 69 ? 8.679 -6.973 -23.512 1.00 83.31 69 LEU A N 1
ATOM 567 C CA . LEU A 1 69 ? 9.434 -5.725 -23.542 1.00 83.31 69 LEU A CA 1
ATOM 568 C C . LEU A 1 69 ? 10.674 -5.878 -24.442 1.00 83.31 69 LEU A C 1
ATOM 570 O O . LEU A 1 69 ? 11.267 -6.959 -24.490 1.00 83.31 69 LEU A O 1
ATOM 574 N N . PRO A 1 70 ? 11.109 -4.810 -25.137 1.00 80.81 70 PRO A N 1
ATOM 575 C CA . PRO A 1 70 ? 12.277 -4.874 -26.010 1.00 80.81 70 PRO A CA 1
ATOM 576 C C . PRO A 1 70 ? 13.509 -5.428 -25.281 1.00 80.81 70 PRO A C 1
ATOM 578 O O . PRO A 1 70 ? 13.862 -4.950 -24.205 1.00 80.81 70 PRO A O 1
ATOM 581 N N . MET A 1 71 ? 14.199 -6.416 -25.867 1.00 70.19 71 MET A N 1
ATOM 582 C CA . MET A 1 71 ? 15.375 -7.043 -25.235 1.00 70.19 71 MET A CA 1
ATOM 583 C C . MET A 1 71 ? 16.535 -6.072 -24.982 1.00 70.19 71 MET A C 1
ATOM 585 O O . MET A 1 71 ? 17.347 -6.306 -24.093 1.00 70.19 71 MET A O 1
ATOM 589 N N . ASN A 1 72 ? 16.615 -4.990 -25.756 1.00 72.12 72 ASN A N 1
ATOM 590 C CA . ASN A 1 72 ? 17.578 -3.904 -25.578 1.00 72.12 72 ASN A CA 1
ATOM 591 C C . ASN A 1 72 ? 17.132 -2.861 -24.538 1.00 72.12 72 ASN A C 1
ATOM 593 O O . ASN A 1 72 ? 17.800 -1.842 -24.385 1.00 72.12 72 ASN A O 1
ATOM 597 N N . SER A 1 73 ? 16.007 -3.079 -23.853 1.00 81.75 73 SER A N 1
ATOM 598 C CA . SER A 1 73 ? 15.556 -2.201 -22.783 1.00 81.75 73 SER A CA 1
ATOM 599 C C . SER A 1 73 ? 16.543 -2.236 -21.616 1.00 81.75 73 SER A C 1
ATOM 601 O O . SER A 1 73 ? 16.967 -3.298 -21.152 1.00 81.75 73 SER A O 1
ATOM 603 N N . THR A 1 74 ? 16.861 -1.054 -21.097 1.00 84.50 74 THR A N 1
ATOM 604 C CA . THR A 1 74 ? 17.678 -0.855 -19.894 1.00 84.50 74 THR A CA 1
ATOM 605 C C . THR A 1 74 ? 17.069 -1.484 -18.641 1.00 84.50 74 THR A C 1
ATOM 607 O O . THR A 1 74 ? 17.761 -1.647 -17.638 1.00 84.50 74 THR A O 1
ATOM 610 N N . ILE A 1 75 ? 15.802 -1.896 -18.692 1.00 86.50 75 ILE A N 1
ATOM 611 C CA . ILE A 1 75 ? 15.072 -2.501 -17.579 1.00 86.50 75 ILE A CA 1
ATOM 612 C C . ILE A 1 75 ? 15.678 -3.815 -17.076 1.00 86.50 75 ILE A C 1
ATOM 614 O O . ILE A 1 75 ? 15.559 -4.145 -15.897 1.00 86.50 75 ILE A O 1
ATOM 618 N N . PHE A 1 76 ? 16.338 -4.566 -17.964 1.00 88.25 76 PHE A N 1
ATOM 619 C CA . PHE A 1 76 ? 17.000 -5.830 -17.629 1.00 88.25 76 PHE A CA 1
ATOM 620 C C . PHE A 1 76 ? 18.436 -5.635 -17.143 1.00 88.25 76 PHE A C 1
ATOM 622 O O . PHE A 1 76 ? 19.047 -6.567 -16.615 1.00 88.25 76 PHE A O 1
ATOM 629 N N . ASN A 1 77 ? 18.983 -4.429 -17.296 1.00 89.62 77 ASN A N 1
ATOM 630 C CA . ASN A 1 77 ? 20.257 -4.090 -16.691 1.00 89.62 77 ASN A CA 1
ATOM 631 C C . ASN A 1 77 ? 20.053 -3.872 -15.196 1.00 89.62 77 ASN A C 1
ATOM 633 O O . ASN A 1 77 ? 18.999 -3.429 -14.737 1.00 89.62 77 ASN A O 1
ATOM 637 N N . ARG A 1 78 ? 21.089 -4.176 -14.413 1.00 92.25 78 ARG A N 1
ATOM 638 C CA . ARG A 1 78 ? 21.081 -3.773 -13.011 1.00 92.25 78 ARG A CA 1
ATOM 639 C C . ARG A 1 78 ? 21.076 -2.245 -12.958 1.00 92.25 78 ARG A C 1
ATOM 641 O O . ARG A 1 78 ? 21.938 -1.633 -13.577 1.00 92.25 78 ARG A O 1
ATOM 648 N N . GLN A 1 79 ? 20.134 -1.682 -12.212 1.00 93.69 79 GLN A N 1
ATOM 649 C CA . GLN A 1 79 ? 20.024 -0.246 -11.980 1.00 93.69 79 GLN A CA 1
ATOM 650 C C . GLN A 1 79 ? 20.078 0.039 -10.480 1.00 93.69 79 GLN A C 1
ATOM 652 O O . GLN A 1 79 ? 19.338 -0.562 -9.692 1.00 93.69 79 GLN A O 1
ATOM 657 N N . THR A 1 80 ? 20.956 0.952 -10.084 1.00 95.88 80 THR A N 1
ATOM 658 C CA . THR A 1 80 ? 21.182 1.367 -8.701 1.00 95.88 80 THR A CA 1
ATOM 659 C C . THR A 1 80 ? 20.794 2.822 -8.547 1.00 95.88 80 THR A C 1
ATOM 661 O O . THR A 1 80 ? 21.204 3.671 -9.324 1.00 95.88 80 THR A O 1
ATOM 664 N N . TYR A 1 81 ? 20.011 3.115 -7.518 1.00 96.94 81 T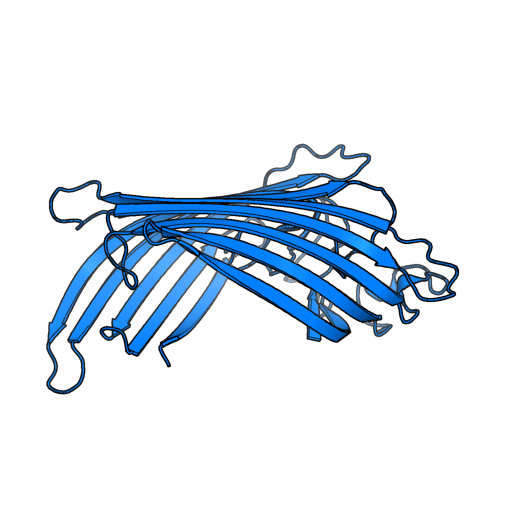YR A N 1
ATOM 665 C CA . TYR A 1 81 ? 19.459 4.428 -7.249 1.00 96.94 81 TYR A CA 1
ATOM 666 C C . TYR A 1 81 ? 19.952 4.940 -5.906 1.00 96.94 81 TYR A C 1
ATOM 668 O O . TYR A 1 81 ? 19.878 4.232 -4.897 1.00 96.94 81 TYR A O 1
ATOM 676 N N . GLY A 1 82 ? 20.396 6.191 -5.889 1.00 97.75 82 GLY A N 1
ATOM 677 C CA . GLY A 1 82 ? 20.560 6.985 -4.678 1.00 97.75 82 GLY A CA 1
ATOM 678 C C . GLY A 1 82 ? 19.324 7.855 -4.468 1.00 97.75 82 GLY A C 1
ATOM 679 O O . GLY A 1 82 ? 18.731 8.351 -5.427 1.00 97.75 82 GLY A O 1
ATOM 680 N N . GLY A 1 83 ? 18.912 8.052 -3.220 1.00 98.06 83 GLY A N 1
ATOM 681 C CA . GLY A 1 83 ? 17.736 8.865 -2.945 1.00 98.06 83 GLY A CA 1
ATOM 682 C C . GLY A 1 83 ? 17.608 9.336 -1.510 1.00 98.06 83 GLY A C 1
ATOM 683 O O . GLY A 1 83 ? 18.371 8.961 -0.618 1.00 98.06 83 GLY A O 1
ATOM 684 N N . VAL A 1 84 ? 16.590 10.158 -1.299 1.00 98.62 84 VAL A N 1
ATOM 685 C CA . VAL A 1 84 ? 16.158 10.636 0.014 1.00 98.62 84 VAL A CA 1
ATOM 686 C C . VAL A 1 84 ? 14.642 10.544 0.109 1.00 98.62 84 VAL A C 1
ATOM 688 O O . VAL A 1 84 ? 13.931 10.659 -0.889 1.00 98.62 84 VAL A O 1
ATOM 691 N N . GLU A 1 85 ? 14.137 10.338 1.316 1.00 98.75 85 GLU A N 1
ATOM 692 C CA . GLU A 1 85 ? 12.708 10.330 1.608 1.00 98.75 85 GLU A CA 1
ATOM 693 C C . GLU A 1 85 ? 12.468 11.006 2.956 1.00 98.75 85 GLU A C 1
ATOM 695 O O . GLU A 1 85 ? 13.224 10.806 3.909 1.00 98.75 85 GLU A O 1
ATOM 700 N N . ALA A 1 86 ? 11.406 11.793 3.038 1.00 98.69 86 ALA A N 1
ATOM 701 C CA . ALA A 1 86 ? 10.899 12.355 4.273 1.00 98.69 86 ALA A CA 1
ATOM 702 C C . ALA A 1 86 ? 9.422 11.997 4.411 1.00 98.69 86 ALA A C 1
ATOM 704 O O . ALA A 1 86 ? 8.699 11.946 3.416 1.00 98.69 86 ALA A O 1
ATOM 705 N N . ALA A 1 87 ? 8.963 11.788 5.638 1.00 98.62 87 ALA A N 1
ATOM 706 C CA . ALA A 1 87 ? 7.543 11.620 5.889 1.00 98.62 87 ALA A CA 1
ATOM 707 C C . ALA A 1 87 ? 7.113 12.266 7.194 1.00 98.62 87 ALA A C 1
ATOM 709 O O . ALA A 1 87 ? 7.866 12.306 8.170 1.00 98.62 87 ALA A O 1
ATOM 710 N N . TYR A 1 88 ? 5.866 12.716 7.204 1.00 98.38 88 TYR A N 1
ATOM 711 C CA . TYR A 1 88 ? 5.137 13.103 8.399 1.00 98.38 88 TYR A CA 1
ATOM 712 C C . TYR A 1 88 ? 3.934 12.179 8.559 1.00 98.38 88 TYR A C 1
ATOM 714 O O . TYR A 1 88 ? 3.201 11.962 7.597 1.00 98.38 88 TYR A O 1
ATOM 722 N N . ASN A 1 89 ? 3.719 11.671 9.770 1.00 98.25 89 ASN A N 1
ATOM 723 C CA . ASN A 1 89 ? 2.546 10.877 10.115 1.00 98.25 89 ASN A CA 1
ATOM 724 C C . ASN A 1 89 ? 1.886 11.442 11.370 1.00 98.25 89 ASN A C 1
ATOM 726 O O . ASN A 1 89 ? 2.569 11.918 12.277 1.00 98.25 89 ASN A O 1
ATOM 730 N N . PHE A 1 90 ? 0.570 11.344 11.447 1.00 98.00 90 PHE A N 1
ATOM 731 C CA . PHE A 1 90 ? -0.220 11.686 12.614 1.00 98.00 90 PHE A CA 1
ATOM 732 C C . PHE A 1 90 ? -1.187 10.547 12.903 1.00 98.00 90 PHE A C 1
ATOM 734 O O . PHE A 1 90 ? -2.058 10.253 12.087 1.00 98.00 90 PHE A O 1
ATOM 741 N N . GLU A 1 91 ? -1.066 9.948 14.084 1.00 96.88 91 GLU A N 1
ATOM 742 C CA . GLU A 1 91 ? -1.984 8.920 14.554 1.00 96.88 91 GLU A CA 1
ATOM 743 C C . GLU A 1 91 ? -2.684 9.370 15.838 1.00 96.88 91 GLU A C 1
ATOM 745 O O . GLU A 1 91 ? -2.055 9.739 16.829 1.00 96.88 91 GLU A O 1
ATOM 750 N N . ASN A 1 92 ? -4.010 9.277 15.845 1.00 96.44 92 ASN A N 1
ATOM 751 C CA . ASN A 1 92 ? -4.821 9.415 17.044 1.00 96.44 92 ASN A CA 1
ATOM 752 C C . ASN A 1 92 ? -5.966 8.404 16.993 1.00 96.44 92 ASN A C 1
ATOM 754 O O . ASN A 1 92 ? -6.964 8.620 16.305 1.00 96.44 92 ASN A O 1
ATOM 758 N N . LYS A 1 93 ? -5.817 7.286 17.705 1.00 95.44 93 LYS A N 1
ATOM 759 C CA . LYS A 1 93 ? -6.772 6.172 17.721 1.00 95.44 93 LYS A CA 1
ATOM 760 C C . LYS A 1 93 ? -7.104 5.800 19.161 1.00 95.44 93 LYS A C 1
ATOM 762 O O . LYS A 1 93 ? -6.250 5.823 20.039 1.00 95.44 93 LYS A O 1
ATOM 767 N N . ASN A 1 94 ? -8.351 5.410 19.411 1.00 94.56 94 ASN A N 1
ATOM 768 C CA . ASN A 1 94 ? -8.786 5.002 20.749 1.00 94.56 94 ASN A CA 1
ATOM 769 C C . ASN A 1 94 ? -8.351 3.578 21.149 1.00 94.56 94 ASN A C 1
ATOM 771 O O . ASN A 1 94 ? -8.542 3.177 22.295 1.00 94.56 94 ASN A O 1
ATOM 775 N N . SER A 1 95 ? -7.833 2.796 20.203 1.00 89.81 95 SER A N 1
ATOM 776 C CA . SER A 1 95 ? -7.273 1.459 20.401 1.00 89.81 95 SER A CA 1
ATOM 777 C C . SER A 1 95 ? -6.352 1.142 19.225 1.00 89.81 95 SER A C 1
ATOM 779 O O . SER A 1 95 ? -6.713 1.446 18.091 1.00 89.81 95 SER A O 1
ATOM 781 N N . SER A 1 96 ? -5.205 0.515 19.483 1.00 84.06 96 SER A N 1
ATOM 782 C CA . SER A 1 96 ? -4.257 0.060 18.454 1.00 84.06 96 SER A CA 1
ATOM 783 C C . SER A 1 96 ? -4.737 -1.193 17.714 1.00 84.06 96 SER A C 1
ATOM 785 O O . SER A 1 96 ? -4.447 -1.368 16.537 1.00 84.06 96 SER A O 1
ATOM 787 N N . VAL A 1 97 ? -5.500 -2.057 18.393 1.00 83.19 97 VAL A N 1
ATOM 788 C CA . VAL A 1 97 ? -5.910 -3.366 17.860 1.00 83.19 97 VAL A CA 1
ATOM 789 C C . VAL A 1 97 ? -7.233 -3.293 17.096 1.00 83.19 97 VAL A C 1
ATOM 791 O O . VAL A 1 97 ? -7.377 -3.874 16.024 1.00 83.19 97 VAL A O 1
ATOM 794 N N . PHE A 1 98 ? -8.226 -2.585 17.644 1.00 89.38 98 PHE A N 1
ATOM 795 C CA . PHE A 1 98 ? -9.514 -2.378 16.977 1.00 89.38 98 PHE A CA 1
ATOM 796 C C . PHE A 1 98 ? -9.994 -0.936 17.189 1.00 89.38 98 PHE A C 1
ATOM 798 O O . PHE A 1 98 ? -10.801 -0.681 18.094 1.00 89.38 98 PHE A O 1
ATOM 805 N N . PRO A 1 99 ? -9.501 0.019 16.380 1.00 92.69 99 PRO A N 1
ATOM 806 C CA . PRO A 1 99 ? -9.930 1.407 16.462 1.00 92.69 99 PRO A CA 1
ATOM 807 C C . PRO A 1 99 ? -11.421 1.523 16.125 1.00 92.69 99 PRO A C 1
ATOM 809 O O . PRO A 1 99 ? -11.856 1.193 15.023 1.00 92.69 99 PRO A O 1
ATOM 812 N N . THR A 1 100 ? -12.221 2.021 17.067 1.00 95.62 100 THR A N 1
ATOM 813 C CA . THR A 1 100 ? -13.623 2.401 16.801 1.00 95.62 100 THR A CA 1
ATOM 814 C C . THR A 1 100 ? -13.756 3.893 16.521 1.00 95.62 100 THR A C 1
ATOM 816 O O . THR A 1 100 ? -14.765 4.340 15.991 1.00 95.62 100 THR A O 1
ATOM 819 N N . LEU A 1 101 ? -12.768 4.675 16.952 1.00 97.31 101 LEU A N 1
ATOM 820 C CA . LEU A 1 101 ? -12.621 6.093 16.674 1.00 97.31 101 LEU A CA 1
ATOM 821 C C . LEU A 1 101 ? -11.141 6.360 16.446 1.00 97.31 101 LEU A C 1
ATOM 823 O O . LEU A 1 101 ? -10.321 6.035 17.307 1.00 97.31 101 LEU A O 1
ATOM 827 N N . GLY A 1 102 ? -10.803 6.954 15.314 1.00 97.00 102 GLY A N 1
ATOM 828 C CA . GLY A 1 102 ? -9.441 7.399 15.108 1.00 97.00 102 GLY A CA 1
ATOM 829 C C . GLY A 1 102 ? -9.175 8.004 13.748 1.00 97.00 102 GLY A C 1
ATOM 830 O O . GLY A 1 102 ? -9.943 7.812 12.807 1.00 97.00 102 GLY A O 1
ATOM 831 N N . LEU A 1 103 ? -8.061 8.715 13.693 1.00 97.69 103 LEU A N 1
ATOM 832 C CA . LEU A 1 103 ? -7.497 9.352 12.521 1.00 97.69 103 LEU A CA 1
ATOM 833 C C . LEU A 1 103 ? -6.055 8.870 12.366 1.00 97.69 103 LEU A C 1
ATOM 835 O O . LEU A 1 103 ? -5.300 8.839 13.337 1.00 97.69 103 LEU A O 1
ATOM 839 N N . ASP A 1 104 ? -5.704 8.504 11.146 1.00 97.69 104 ASP A N 1
ATOM 840 C CA . ASP A 1 104 ? -4.349 8.240 10.690 1.00 97.69 104 ASP A CA 1
ATOM 841 C C . ASP A 1 104 ? -4.131 9.082 9.438 1.00 97.69 104 ASP A C 1
ATOM 843 O O . ASP A 1 104 ? -4.928 9.007 8.504 1.00 97.69 104 ASP A O 1
ATOM 847 N N . ALA A 1 105 ? -3.126 9.940 9.431 1.00 98.38 105 ALA A N 1
ATOM 848 C CA . ALA A 1 105 ? -2.810 10.772 8.283 1.00 98.38 105 ALA A CA 1
ATOM 849 C C . ALA A 1 105 ? -1.311 10.719 8.031 1.00 98.38 105 ALA A C 1
ATOM 851 O O . ALA A 1 105 ? -0.519 10.933 8.947 1.00 98.38 105 ALA A O 1
ATOM 852 N N . GLY A 1 106 ? -0.931 10.476 6.785 1.00 98.50 106 GLY A N 1
ATOM 853 C CA . GLY A 1 106 ? 0.454 10.341 6.367 1.00 98.50 106 GLY A CA 1
ATOM 854 C C . GLY A 1 106 ? 0.725 11.140 5.104 1.00 98.50 106 GLY A C 1
ATOM 855 O O . GLY A 1 106 ? -0.119 11.245 4.212 1.00 98.50 106 GLY A O 1
ATOM 856 N N . LEU A 1 107 ? 1.924 11.701 5.024 1.00 98.75 107 LEU A N 1
ATOM 857 C CA . LEU A 1 107 ? 2.469 12.248 3.794 1.00 98.75 107 LEU A CA 1
ATOM 858 C C . LEU A 1 107 ? 3.929 11.842 3.686 1.00 98.75 107 LEU A C 1
ATOM 860 O O . LEU A 1 107 ? 4.754 12.288 4.485 1.00 9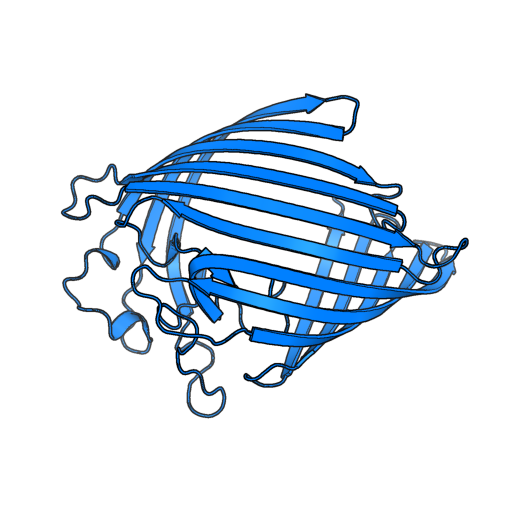8.75 107 LEU A O 1
ATOM 864 N N . THR A 1 108 ? 4.238 11.049 2.669 1.00 98.81 108 THR A N 1
ATOM 865 C CA . THR A 1 108 ? 5.611 10.700 2.304 1.00 98.81 108 THR A CA 1
ATOM 866 C C . THR A 1 108 ? 5.982 11.424 1.023 1.00 98.81 108 THR A C 1
ATOM 868 O O . THR A 1 108 ? 5.194 11.476 0.081 1.00 98.81 108 THR A O 1
ATOM 871 N N . LEU A 1 109 ? 7.186 11.975 0.973 1.00 98.62 109 LEU A N 1
ATOM 872 C CA . LEU A 1 109 ? 7.770 12.531 -0.239 1.00 98.62 109 LEU A CA 1
ATOM 873 C C . LEU A 1 109 ? 9.217 12.078 -0.377 1.00 98.62 109 LEU A C 1
ATOM 875 O O . LEU A 1 109 ? 9.924 11.896 0.615 1.00 98.62 109 LEU A O 1
ATOM 879 N N . GLY A 1 110 ? 9.687 11.929 -1.603 1.00 98.56 110 GLY A N 1
ATOM 880 C CA . GLY A 1 110 ? 11.073 11.561 -1.828 1.00 98.56 110 GLY A CA 1
ATOM 881 C C . GLY A 1 110 ? 11.541 11.830 -3.238 1.00 98.56 110 GLY A C 1
ATOM 882 O O . GLY A 1 110 ? 10.778 12.241 -4.107 1.00 98.56 110 GLY A O 1
ATOM 883 N N . TYR A 1 111 ? 12.829 11.599 -3.435 1.00 98.44 111 TYR A N 1
ATOM 884 C CA . TYR A 1 111 ? 13.508 11.734 -4.711 1.00 98.44 111 TYR A CA 1
ATOM 885 C C . TYR A 1 111 ? 14.495 10.589 -4.872 1.00 98.44 111 TYR A C 1
ATOM 887 O O . TYR A 1 111 ? 15.165 10.201 -3.907 1.00 98.44 111 TYR A O 1
ATOM 895 N N . LYS A 1 112 ? 14.577 10.049 -6.084 1.00 97.94 112 LYS A N 1
ATOM 896 C CA . LYS A 1 112 ? 15.530 9.009 -6.462 1.00 97.94 112 LYS A CA 1
ATOM 897 C C . LYS A 1 112 ? 16.130 9.353 -7.813 1.00 97.94 112 LYS A C 1
ATOM 899 O O . LYS A 1 112 ? 15.424 9.815 -8.704 1.00 97.94 112 LYS A O 1
ATOM 904 N N . ALA A 1 113 ? 17.415 9.076 -7.955 1.00 96.44 113 ALA A N 1
ATOM 905 C CA . ALA A 1 113 ? 18.128 9.155 -9.217 1.00 96.44 113 ALA A CA 1
ATOM 906 C C . ALA A 1 113 ? 18.968 7.894 -9.388 1.00 96.44 113 ALA A C 1
ATOM 908 O O . ALA A 1 113 ? 19.531 7.391 -8.410 1.00 96.44 113 ALA A O 1
ATOM 909 N N . ASN A 1 114 ? 19.023 7.380 -10.611 1.00 95.12 114 ASN A N 1
ATOM 910 C CA . ASN A 1 114 ? 19.966 6.345 -10.988 1.00 95.12 114 ASN A CA 1
ATOM 911 C C . ASN A 1 114 ? 21.385 6.915 -10.825 1.00 95.12 114 ASN A C 1
ATOM 913 O O . ASN A 1 114 ? 21.657 8.058 -11.183 1.00 95.12 114 ASN A O 1
ATOM 917 N N . ILE A 1 115 ? 22.251 6.145 -10.179 1.00 94.12 115 ILE A N 1
ATOM 918 C CA . ILE A 1 115 ? 23.647 6.492 -9.893 1.00 94.12 115 ILE A CA 1
ATOM 919 C C . ILE A 1 115 ? 24.622 5.489 -10.516 1.00 94.12 115 ILE A C 1
ATOM 921 O O . ILE A 1 115 ? 25.829 5.607 -10.303 1.00 94.12 115 ILE A O 1
ATOM 925 N N . ASP A 1 116 ? 24.114 4.485 -11.235 1.00 87.56 116 ASP A N 1
ATOM 926 C CA . ASP A 1 116 ? 24.948 3.628 -12.064 1.00 87.56 116 ASP A CA 1
ATOM 927 C C . ASP A 1 116 ? 25.315 4.366 -13.359 1.00 87.56 116 ASP A C 1
ATOM 929 O O . ASP A 1 116 ? 24.511 5.097 -13.933 1.00 87.56 116 ASP A O 1
ATOM 933 N N . ASP A 1 117 ? 26.526 4.112 -13.852 1.00 68.38 117 ASP A N 1
ATOM 934 C CA . ASP A 1 117 ? 27.002 4.563 -15.165 1.00 68.38 117 ASP A CA 1
ATOM 935 C C . ASP A 1 117 ? 26.386 3.681 -16.269 1.00 68.38 117 ASP A C 1
ATOM 937 O O . ASP A 1 117 ? 27.043 2.857 -16.906 1.00 68.38 117 ASP A O 1
ATOM 941 N N . THR A 1 118 ? 25.060 3.748 -16.385 1.00 68.06 118 THR A N 1
ATOM 942 C CA . THR A 1 118 ? 24.274 3.074 -17.423 1.00 68.06 118 THR A CA 1
ATOM 943 C C . THR A 1 118 ? 23.589 4.110 -18.301 1.00 68.06 118 THR A C 1
ATOM 945 O O . THR A 1 118 ? 23.353 5.231 -17.873 1.00 68.06 118 THR A O 1
ATOM 948 N N . GLU A 1 119 ? 23.173 3.704 -19.499 1.00 71.19 119 GLU A N 1
ATOM 949 C CA . GLU A 1 119 ? 22.365 4.529 -20.415 1.00 71.19 119 GLU A CA 1
ATOM 950 C C . GLU A 1 119 ? 20.994 4.958 -19.828 1.00 71.19 119 GLU A C 1
ATOM 952 O O . GLU A 1 119 ? 20.261 5.716 -20.457 1.00 71.19 119 GLU A O 1
ATOM 957 N N . ALA A 1 120 ? 20.607 4.455 -18.648 1.00 72.44 120 ALA A N 1
ATOM 958 C CA . ALA A 1 120 ? 19.346 4.778 -17.988 1.00 72.44 120 ALA A CA 1
ATOM 959 C C . ALA A 1 120 ? 19.491 5.981 -17.040 1.00 72.44 120 ALA A C 1
ATOM 961 O O . ALA A 1 120 ? 19.770 5.809 -15.852 1.00 72.44 120 ALA A O 1
ATOM 962 N N . ASP A 1 121 ? 19.222 7.188 -17.541 1.00 83.50 121 ASP A N 1
ATOM 963 C CA . ASP A 1 121 ? 19.202 8.434 -16.753 1.00 83.50 121 ASP A CA 1
ATOM 964 C C . ASP A 1 121 ? 17.863 8.627 -16.006 1.00 83.50 121 ASP A C 1
ATOM 966 O O . ASP A 1 121 ? 17.133 9.602 -16.173 1.00 83.50 121 ASP A O 1
ATOM 970 N N . ASN A 1 122 ? 17.492 7.624 -15.207 1.00 91.06 122 ASN A N 1
ATOM 971 C CA . ASN A 1 122 ? 16.216 7.600 -14.498 1.00 91.06 122 ASN A CA 1
ATOM 972 C C . ASN A 1 122 ? 16.268 8.478 -13.243 1.00 91.06 122 ASN A C 1
ATOM 974 O O . ASN A 1 122 ? 16.951 8.136 -12.274 1.00 91.06 122 ASN A O 1
ATOM 978 N N . SER A 1 123 ? 15.487 9.558 -13.198 1.00 95.06 123 SER A N 1
ATOM 979 C CA . SER A 1 123 ? 15.308 10.361 -11.988 1.00 95.06 123 SER A CA 1
ATOM 980 C C . SER A 1 123 ? 13.876 10.858 -11.825 1.00 95.06 123 SER A C 1
ATOM 982 O O . SER A 1 123 ? 13.206 11.261 -12.774 1.00 95.06 123 SER A O 1
ATOM 984 N N . PHE A 1 124 ? 13.381 10.806 -10.591 1.00 97.25 124 PHE A N 1
ATOM 985 C CA . PHE A 1 124 ? 12.006 11.180 -10.289 1.00 97.25 124 PHE A CA 1
ATOM 986 C C . PHE A 1 124 ? 11.831 11.525 -8.810 1.00 97.25 124 PHE A C 1
ATOM 988 O O . PHE A 1 124 ? 12.479 10.968 -7.917 1.00 97.25 124 PHE A O 1
ATOM 995 N N . ALA A 1 125 ? 10.903 12.440 -8.548 1.00 98.31 125 ALA A N 1
ATOM 996 C CA . ALA A 1 125 ? 10.340 12.653 -7.224 1.00 98.31 125 ALA A CA 1
ATOM 997 C C . ALA A 1 125 ? 9.016 11.897 -7.083 1.00 98.31 125 ALA A C 1
ATOM 999 O O . ALA A 1 125 ? 8.363 11.569 -8.072 1.00 98.31 125 ALA A O 1
ATOM 1000 N N . TYR A 1 126 ? 8.608 11.626 -5.850 1.00 98.56 126 TYR A N 1
ATOM 1001 C CA . TYR A 1 126 ? 7.325 11.001 -5.555 1.00 98.56 126 TYR A CA 1
ATOM 1002 C C . TYR A 1 126 ? 6.671 11.617 -4.325 1.00 98.56 126 TYR A C 1
ATOM 1004 O O . TYR A 1 126 ? 7.350 12.114 -3.424 1.00 98.56 126 TYR A O 1
ATOM 1012 N N . LEU A 1 127 ? 5.342 11.568 -4.305 1.00 98.50 127 LEU A N 1
ATOM 1013 C CA . LEU A 1 127 ? 4.485 12.007 -3.210 1.00 98.50 127 LEU A CA 1
ATOM 1014 C C . LEU A 1 127 ? 3.432 10.931 -2.941 1.00 98.50 127 LEU A C 1
ATOM 1016 O O . LEU A 1 127 ? 2.761 10.488 -3.868 1.00 98.50 127 LEU A O 1
ATOM 1020 N N . GLN A 1 128 ? 3.262 10.539 -1.684 1.00 98.75 128 GLN A N 1
ATOM 1021 C CA . GLN A 1 128 ? 2.325 9.503 -1.257 1.00 98.75 128 GLN A CA 1
ATOM 1022 C C . GLN A 1 128 ? 1.499 10.015 -0.065 1.00 98.75 128 GLN A C 1
ATOM 1024 O O . GLN A 1 128 ? 1.941 9.906 1.084 1.00 98.75 128 GLN A O 1
ATOM 1029 N N . PRO A 1 129 ? 0.335 10.641 -0.312 1.00 98.50 129 PRO A N 1
ATOM 1030 C CA . PRO A 1 129 ? -0.611 10.981 0.742 1.00 98.50 129 PRO A CA 1
ATOM 1031 C C . PRO A 1 129 ? -1.421 9.751 1.175 1.00 98.50 129 PRO A C 1
ATOM 1033 O O . PRO A 1 129 ? -1.779 8.904 0.354 1.00 98.50 129 PRO A O 1
ATOM 1036 N N . GLN A 1 130 ? -1.770 9.694 2.459 1.00 98.44 130 GLN A N 1
ATOM 1037 C CA . GLN A 1 130 ? -2.646 8.675 3.034 1.00 98.44 130 GLN A CA 1
ATOM 1038 C C . GLN A 1 130 ? -3.520 9.281 4.138 1.00 98.44 130 GLN A C 1
ATOM 1040 O O . GLN A 1 130 ? -3.073 10.131 4.910 1.00 98.44 130 GLN A O 1
ATOM 1045 N N . LEU A 1 131 ? -4.771 8.836 4.222 1.00 98.62 131 LEU A N 1
ATOM 1046 C CA . LEU A 1 131 ? -5.729 9.238 5.244 1.00 98.62 131 LEU A CA 1
ATOM 1047 C C . LEU A 1 131 ? -6.634 8.057 5.596 1.00 98.62 131 LEU A C 1
ATOM 1049 O O . LEU A 1 131 ? -7.425 7.628 4.762 1.00 98.62 131 LEU A O 1
ATOM 1053 N N . ALA A 1 132 ? -6.589 7.582 6.837 1.00 98.38 132 ALA A N 1
ATOM 1054 C CA . ALA A 1 132 ? -7.534 6.608 7.363 1.00 98.38 132 ALA A CA 1
ATOM 1055 C C . ALA A 1 132 ? -8.363 7.193 8.512 1.00 98.38 132 ALA A C 1
ATOM 1057 O O . ALA A 1 132 ? -7.850 7.812 9.444 1.00 98.38 132 ALA A O 1
ATOM 1058 N N . VAL A 1 133 ? -9.672 6.961 8.468 1.00 98.38 133 VAL A N 1
ATOM 1059 C CA . VAL A 1 133 ? -10.632 7.413 9.474 1.00 98.38 133 VAL A CA 1
ATOM 1060 C C . VAL A 1 133 ? -11.458 6.224 9.936 1.00 98.38 133 VAL A C 1
ATOM 1062 O O . VAL A 1 133 ? -12.086 5.539 9.134 1.00 98.38 133 VAL A O 1
ATOM 1065 N N . ASN A 1 134 ? -11.497 6.004 11.247 1.00 98.25 134 ASN A N 1
ATOM 1066 C CA . ASN A 1 134 ? -12.413 5.068 11.886 1.00 98.25 134 ASN A CA 1
ATOM 1067 C C . ASN A 1 134 ? -13.451 5.869 12.667 1.00 98.25 134 ASN A C 1
ATOM 1069 O O . ASN A 1 134 ? -13.097 6.716 13.489 1.00 98.25 134 ASN A O 1
ATOM 1073 N N . HIS A 1 135 ? -14.728 5.584 12.443 1.00 98.06 135 HIS A N 1
ATOM 1074 C CA . HIS A 1 135 ? -15.821 6.255 13.120 1.00 98.06 135 HIS A CA 1
ATOM 1075 C C . HIS A 1 135 ? -16.931 5.279 13.508 1.00 98.06 135 HIS A C 1
ATOM 1077 O O . HIS A 1 135 ? -17.607 4.685 12.666 1.00 98.06 135 HIS A O 1
ATOM 1083 N N . LYS A 1 136 ? -17.167 5.132 14.812 1.00 97.56 136 LYS A N 1
ATOM 1084 C CA . LYS A 1 136 ? -18.291 4.350 15.328 1.00 97.56 136 LYS A CA 1
ATOM 1085 C C . LYS A 1 136 ? -19.613 5.011 14.949 1.00 97.56 136 LYS A C 1
ATOM 1087 O O . LYS A 1 136 ? -19.834 6.186 15.229 1.00 97.56 136 LYS A O 1
ATOM 1092 N N . LEU A 1 137 ? -20.505 4.246 14.333 1.00 97.56 137 LEU A N 1
ATOM 1093 C CA . LEU A 1 137 ? -21.848 4.702 13.964 1.00 97.56 137 LEU A CA 1
ATOM 1094 C C . LEU A 1 137 ? -22.861 4.486 15.097 1.00 97.56 137 LEU A C 1
ATOM 1096 O O . LEU A 1 137 ? -23.937 5.074 15.099 1.00 97.56 137 LEU A O 1
ATOM 1100 N N . THR A 1 138 ? -22.508 3.671 16.094 1.00 96.75 138 THR A N 1
ATOM 1101 C CA . THR A 1 138 ? -23.296 3.464 17.314 1.00 96.75 138 THR A CA 1
ATOM 1102 C C . THR A 1 138 ? -22.504 3.889 18.548 1.00 96.75 138 THR A C 1
ATOM 1104 O O . THR A 1 138 ? -21.273 3.822 18.576 1.00 96.75 138 THR A O 1
ATOM 1107 N N . LYS A 1 139 ? -23.200 4.294 19.623 1.00 93.69 139 LYS A N 1
ATOM 1108 C CA . LYS A 1 139 ? -22.548 4.686 20.890 1.00 93.69 139 LYS A CA 1
ATOM 1109 C C . LYS A 1 139 ? -21.640 3.576 21.440 1.00 93.69 139 LYS A C 1
ATOM 1111 O O . LYS A 1 139 ? -20.558 3.878 21.949 1.00 93.69 139 LYS A O 1
ATOM 1116 N N . SER A 1 140 ? -22.073 2.322 21.285 1.00 92.38 140 SER A N 1
ATOM 1117 C CA . SER A 1 140 ? -21.379 1.106 21.722 1.00 92.38 140 SER A CA 1
ATOM 1118 C C . SER A 1 140 ? -20.208 0.683 20.828 1.00 92.38 140 SER A C 1
ATOM 1120 O O . SER A 1 140 ? -19.409 -0.140 21.260 1.00 92.38 140 SER A O 1
ATOM 1122 N N . GLY A 1 141 ? -20.090 1.203 19.599 1.00 93.19 141 GLY A N 1
ATOM 1123 C CA . GLY A 1 141 ? -19.093 0.726 18.631 1.00 93.19 141 GLY A CA 1
ATOM 1124 C C . GLY A 1 141 ? -19.412 -0.647 18.035 1.00 93.19 141 GLY A C 1
ATOM 1125 O O . GLY A 1 141 ? -18.521 -1.302 17.505 1.00 93.19 141 GLY A O 1
ATOM 1126 N N . SER A 1 142 ? -20.673 -1.083 18.111 1.00 94.50 142 SER A N 1
ATOM 1127 C CA . SER A 1 142 ? -21.156 -2.306 17.452 1.00 94.50 142 SER A CA 1
ATOM 1128 C C . SER A 1 142 ? -21.201 -2.195 15.925 1.00 94.50 142 SER A C 1
ATOM 1130 O O . SER A 1 142 ? -21.318 -3.208 15.244 1.00 94.50 142 SER A O 1
ATOM 1132 N N . ILE A 1 143 ? -21.120 -0.972 15.395 1.00 97.56 143 ILE A N 1
ATOM 1133 C CA . ILE A 1 143 ? -20.958 -0.688 13.971 1.00 97.56 143 ILE A CA 1
ATOM 1134 C C . ILE A 1 143 ? -19.886 0.393 13.845 1.00 97.56 143 ILE A C 1
ATOM 1136 O O . ILE A 1 143 ? -20.006 1.458 14.462 1.00 97.56 143 ILE A O 1
ATOM 1140 N N . VAL A 1 144 ? -18.845 0.124 13.062 1.00 98.19 144 VAL A N 1
ATOM 1141 C CA . VAL A 1 144 ? -17.749 1.065 12.798 1.00 98.19 144 VAL A CA 1
ATOM 1142 C C . VAL A 1 144 ? -17.588 1.225 11.296 1.00 98.19 144 VAL A C 1
ATOM 1144 O O . VAL A 1 144 ? -17.397 0.239 10.592 1.00 98.19 144 VAL A O 1
ATOM 1147 N N . LEU A 1 145 ? -17.652 2.466 10.825 1.00 98.56 145 LEU A N 1
ATOM 1148 C CA . LEU A 1 145 ? -17.234 2.827 9.479 1.00 98.56 145 LEU A CA 1
ATOM 1149 C C . LEU A 1 145 ? -15.730 3.091 9.511 1.00 98.56 145 LEU A C 1
ATOM 1151 O O . LEU A 1 145 ? -15.276 3.949 10.267 1.00 98.56 145 LEU A O 1
ATOM 1155 N N . ALA A 1 146 ? -14.968 2.360 8.717 1.00 98.31 146 ALA A N 1
ATOM 1156 C CA . ALA A 1 146 ? -13.548 2.584 8.527 1.00 98.31 146 ALA A CA 1
ATOM 1157 C C . ALA A 1 146 ? -13.304 2.894 7.055 1.00 98.31 146 ALA A C 1
ATOM 1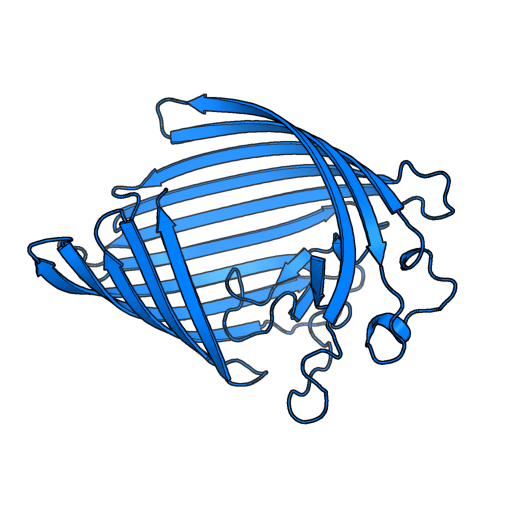159 O O . ALA A 1 146 ? -13.691 2.119 6.191 1.00 98.31 146 ALA A O 1
ATOM 1160 N N . THR A 1 147 ? -12.696 4.033 6.766 1.00 98.25 147 THR A N 1
ATOM 1161 C CA . THR A 1 147 ? -12.341 4.422 5.403 1.00 98.25 147 THR A CA 1
ATOM 1162 C C . THR A 1 147 ? -10.866 4.751 5.348 1.00 98.25 147 THR A C 1
ATOM 1164 O O . THR A 1 147 ? -10.339 5.357 6.275 1.00 98.25 147 THR A O 1
ATOM 1167 N N . GLU A 1 148 ? -10.216 4.371 4.263 1.00 98.38 148 GLU A N 1
ATOM 1168 C CA . GLU A 1 148 ? -8.830 4.702 3.967 1.00 98.38 148 GLU A CA 1
ATOM 1169 C C . GLU A 1 148 ? -8.758 5.250 2.548 1.00 98.38 148 GLU A C 1
ATOM 1171 O O . GLU A 1 148 ? -9.391 4.715 1.644 1.00 98.38 148 GLU A O 1
ATOM 1176 N N . LEU A 1 149 ? -8.040 6.350 2.380 1.00 98.44 149 LEU A N 1
ATOM 1177 C CA . LEU A 1 149 ? -7.748 6.996 1.114 1.00 98.44 149 LEU A CA 1
ATOM 1178 C C . LEU A 1 149 ? -6.236 7.055 0.979 1.00 98.44 149 LEU A C 1
ATOM 1180 O O . LEU A 1 149 ? -5.540 7.387 1.939 1.00 98.44 149 LEU A O 1
ATOM 1184 N N . GLY A 1 150 ? -5.731 6.794 -0.213 1.00 98.56 150 GLY A N 1
ATOM 1185 C CA . GLY A 1 150 ? -4.312 6.917 -0.480 1.00 98.56 150 GLY A CA 1
ATOM 1186 C C . GLY A 1 150 ? -4.029 7.080 -1.956 1.00 98.56 150 GLY A C 1
ATOM 1187 O O . GLY A 1 150 ? -4.901 6.918 -2.810 1.00 98.56 150 GLY A O 1
ATOM 1188 N N . GLY A 1 151 ? -2.788 7.420 -2.255 1.00 98.38 151 GLY A N 1
ATOM 1189 C CA . GLY A 1 151 ? -2.334 7.539 -3.624 1.00 98.38 151 GLY A CA 1
ATOM 1190 C C . GLY A 1 151 ? -0.832 7.692 -3.707 1.00 98.38 151 GLY A C 1
ATOM 1191 O O . GLY A 1 151 ? -0.129 7.770 -2.700 1.00 98.38 151 GLY A O 1
ATOM 1192 N N . GLU A 1 152 ? -0.356 7.752 -4.936 1.00 98.69 152 GLU A N 1
ATOM 1193 C CA . GLU A 1 152 ? 1.041 7.989 -5.258 1.00 98.69 152 GLU A CA 1
ATOM 1194 C C . GLU A 1 152 ? 1.107 8.845 -6.512 1.00 98.69 152 GLU A C 1
ATOM 1196 O O . GLU A 1 152 ? 0.361 8.612 -7.457 1.00 98.69 152 GLU A O 1
ATOM 1201 N N . VAL A 1 153 ? 1.980 9.843 -6.519 1.00 98.44 153 VAL A N 1
ATOM 1202 C CA . VAL A 1 153 ? 2.221 10.721 -7.663 1.00 98.44 153 VAL A CA 1
ATOM 1203 C C . VAL A 1 153 ? 3.712 10.731 -7.929 1.00 98.44 153 VAL A C 1
ATOM 1205 O O . VAL A 1 153 ? 4.478 11.155 -7.065 1.00 98.44 153 VAL A O 1
ATOM 1208 N N . LEU A 1 154 ? 4.113 10.307 -9.124 1.00 98.12 154 LEU A N 1
ATOM 1209 C CA . LEU A 1 154 ? 5.479 10.438 -9.616 1.00 98.12 154 LEU A CA 1
ATOM 1210 C C . LEU A 1 154 ? 5.633 11.730 -10.426 1.00 98.12 154 LEU A C 1
ATOM 1212 O O . LEU A 1 154 ? 4.809 12.061 -11.284 1.00 98.12 154 LEU A O 1
ATOM 1216 N N . ILE A 1 155 ? 6.709 12.458 -10.149 1.00 96.75 155 ILE A N 1
ATOM 1217 C CA . ILE A 1 155 ? 7.087 13.716 -10.792 1.00 96.75 155 ILE A CA 1
ATOM 1218 C C . ILE A 1 155 ? 8.409 13.479 -11.525 1.00 96.75 155 ILE A C 1
ATOM 1220 O O . ILE A 1 155 ? 9.404 13.114 -10.903 1.00 96.75 155 ILE A O 1
ATOM 1224 N N . GLY A 1 156 ? 8.406 13.704 -12.837 1.00 91.69 156 GLY A N 1
ATOM 1225 C CA . GLY A 1 156 ? 9.431 13.212 -13.764 1.00 91.69 156 GLY A CA 1
ATOM 1226 C C . GLY A 1 156 ? 8.841 12.172 -14.719 1.00 91.69 156 GLY A C 1
ATOM 1227 O O . GLY A 1 156 ? 7.713 11.715 -14.508 1.00 91.69 156 GLY A O 1
ATOM 1228 N N . ASN A 1 157 ? 9.567 11.845 -15.785 1.00 84.88 157 ASN A N 1
ATOM 1229 C CA . ASN A 1 157 ? 9.133 10.872 -16.796 1.00 84.88 157 ASN A CA 1
ATOM 1230 C C . ASN A 1 157 ? 10.021 9.620 -16.831 1.00 84.88 157 ASN A C 1
ATOM 1232 O O . ASN A 1 157 ? 9.624 8.609 -17.402 1.00 84.88 157 ASN A O 1
ATOM 1236 N N . ASP A 1 158 ? 11.165 9.662 -16.151 1.00 89.81 158 ASP A N 1
ATOM 1237 C CA . ASP A 1 158 ? 12.215 8.656 -16.262 1.00 89.81 158 ASP A CA 1
ATOM 1238 C C . ASP A 1 158 ? 12.196 7.749 -15.023 1.00 89.81 158 ASP A C 1
ATOM 1240 O O . ASP A 1 158 ? 12.931 7.930 -14.046 1.00 89.81 158 ASP A O 1
ATOM 1244 N N . PHE A 1 159 ? 11.260 6.797 -15.026 1.00 93.19 159 PHE A N 1
ATOM 1245 C CA . PHE A 1 159 ? 11.103 5.782 -13.987 1.00 93.19 159 PHE A CA 1
ATOM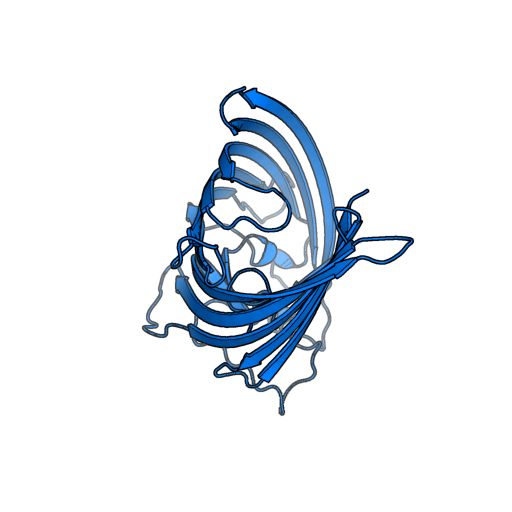 1246 C C . PHE A 1 159 ? 10.723 4.428 -14.588 1.00 93.19 159 PHE A C 1
ATOM 1248 O O . PHE A 1 159 ? 10.112 4.331 -15.648 1.00 93.19 159 PHE A O 1
ATOM 1255 N N . GLU A 1 160 ? 11.043 3.364 -13.859 1.00 93.88 160 GLU A N 1
ATOM 1256 C CA . GLU A 1 160 ? 10.741 1.989 -14.260 1.00 93.88 160 GLU A CA 1
ATOM 1257 C C . GLU A 1 160 ? 9.465 1.483 -13.576 1.00 93.88 160 GLU A C 1
ATOM 1259 O O . GLU A 1 160 ? 9.088 1.976 -12.509 1.00 93.88 160 GLU A O 1
ATOM 1264 N N . PHE A 1 161 ? 8.814 0.448 -14.122 1.00 94.06 161 PHE A N 1
ATOM 1265 C CA . PHE A 1 161 ? 7.549 -0.074 -13.567 1.00 94.06 161 PHE A CA 1
ATOM 1266 C C . PHE A 1 161 ? 7.652 -0.488 -12.086 1.00 94.06 161 PHE A C 1
ATOM 1268 O O . PHE A 1 161 ? 6.674 -0.416 -11.348 1.00 94.06 161 PHE A O 1
ATOM 1275 N N . TYR A 1 162 ? 8.833 -0.906 -11.621 1.00 95.19 162 TYR A N 1
ATOM 1276 C CA . TYR A 1 162 ? 9.053 -1.286 -10.220 1.00 95.19 162 TYR A CA 1
ATOM 1277 C C . TYR A 1 162 ? 9.087 -0.086 -9.256 1.00 95.19 162 TYR A C 1
ATOM 1279 O O . TYR A 1 162 ? 9.142 -0.262 -8.037 1.00 95.19 162 TYR A O 1
ATOM 1287 N N . HIS A 1 163 ? 9.072 1.133 -9.796 1.00 96.62 163 HIS A N 1
ATOM 1288 C CA . HIS A 1 163 ? 8.891 2.393 -9.080 1.00 96.62 163 HIS A CA 1
ATOM 1289 C C . HIS A 1 163 ? 7.555 3.072 -9.378 1.00 96.62 163 HIS A C 1
ATOM 1291 O O . HIS A 1 163 ? 7.242 4.065 -8.729 1.00 96.62 163 HIS A O 1
ATOM 1297 N N . ALA A 1 164 ? 6.797 2.562 -10.347 1.00 97.19 164 ALA A N 1
ATOM 1298 C CA . ALA A 1 164 ? 5.528 3.123 -10.771 1.00 97.19 164 ALA A CA 1
ATOM 1299 C C . ALA A 1 164 ? 4.472 3.082 -9.655 1.00 97.19 164 ALA A C 1
ATOM 1301 O O . ALA A 1 164 ? 4.474 2.191 -8.803 1.00 97.19 164 ALA A O 1
ATOM 1302 N N . ALA A 1 165 ? 3.527 4.019 -9.714 1.00 97.88 165 ALA A N 1
ATOM 1303 C CA . ALA A 1 165 ? 2.356 4.017 -8.856 1.00 97.88 165 ALA A CA 1
ATOM 1304 C C . ALA A 1 165 ? 1.471 2.811 -9.197 1.00 97.88 165 ALA A C 1
ATOM 1306 O O . ALA A 1 165 ? 1.173 2.572 -10.369 1.00 97.88 165 ALA A O 1
ATOM 1307 N N . THR A 1 166 ? 1.028 2.055 -8.192 1.00 98.31 166 THR A N 1
ATOM 1308 C CA . THR A 1 166 ? 0.236 0.834 -8.412 1.00 98.31 166 THR A CA 1
ATOM 1309 C C . THR A 1 166 ? -1.000 0.766 -7.527 1.00 98.31 166 THR A C 1
ATOM 1311 O O . THR A 1 166 ? -1.008 1.245 -6.394 1.00 98.31 166 THR A O 1
ATOM 1314 N N . ILE A 1 167 ? -2.050 0.131 -8.046 1.00 98.38 167 ILE A N 1
ATOM 1315 C CA . ILE A 1 167 ? -3.226 -0.299 -7.278 1.00 98.38 167 ILE A CA 1
ATOM 1316 C C . ILE A 1 167 ? -3.560 -1.754 -7.623 1.00 98.38 167 ILE A C 1
ATOM 1318 O O . ILE A 1 167 ? -3.134 -2.289 -8.647 1.00 98.38 167 ILE A O 1
ATOM 1322 N N . GLY A 1 168 ? -4.341 -2.389 -6.757 1.00 97.75 168 GLY A N 1
ATOM 1323 C CA . GLY A 1 168 ? -4.527 -3.833 -6.721 1.00 97.75 168 GLY A CA 1
ATOM 1324 C C . GLY A 1 168 ? -4.057 -4.419 -5.393 1.00 97.75 168 GLY A C 1
ATOM 1325 O O . GLY A 1 168 ? -3.208 -3.848 -4.700 1.00 97.75 168 GLY A O 1
ATOM 1326 N N . GLY A 1 169 ? -4.616 -5.565 -5.020 1.00 96.31 169 GLY A N 1
ATOM 1327 C CA . GLY A 1 169 ? -4.170 -6.286 -3.842 1.00 96.31 169 GLY A CA 1
ATOM 1328 C C . GLY A 1 169 ? -4.758 -5.788 -2.527 1.00 96.31 169 GLY A C 1
ATOM 1329 O O . GLY A 1 169 ? -5.683 -4.978 -2.470 1.00 96.31 169 GLY A O 1
ATOM 1330 N N . ASN A 1 170 ? -4.204 -6.290 -1.424 1.00 93.12 170 ASN A N 1
ATOM 1331 C CA . ASN A 1 170 ? -4.819 -6.139 -0.098 1.00 93.12 170 ASN A CA 1
ATOM 1332 C C . ASN A 1 170 ? -4.838 -4.700 0.440 1.00 93.12 170 ASN A C 1
ATOM 1334 O O . ASN A 1 170 ? -5.622 -4.407 1.338 1.00 93.12 170 ASN A O 1
ATOM 1338 N N . ARG A 1 171 ? -3.967 -3.829 -0.084 1.00 88.06 171 ARG A N 1
ATOM 1339 C CA . ARG A 1 171 ? -3.809 -2.440 0.368 1.00 88.06 171 ARG A CA 1
ATOM 1340 C C . ARG A 1 171 ? -4.677 -1.426 -0.380 1.00 88.06 171 ARG A C 1
ATOM 1342 O O . ARG A 1 171 ? -4.717 -0.291 0.059 1.00 88.06 171 ARG A O 1
ATOM 1349 N N . SER A 1 172 ? -5.290 -1.789 -1.510 1.00 96.25 172 SER A N 1
ATOM 1350 C CA . SER A 1 172 ? -6.014 -0.819 -2.348 1.00 96.25 172 SER A CA 1
ATOM 1351 C C . SER A 1 172 ? -7.273 -1.401 -2.986 1.00 96.25 172 SER A C 1
ATOM 1353 O O . SER A 1 172 ? -8.370 -1.031 -2.601 1.00 96.25 172 SER A O 1
ATOM 1355 N N . LEU A 1 173 ? -7.168 -2.337 -3.926 1.00 97.12 173 LEU A N 1
ATOM 1356 C CA . LEU A 1 173 ? -8.324 -2.950 -4.582 1.00 97.12 173 LEU A CA 1
ATOM 1357 C C . LEU A 1 173 ? -8.334 -4.455 -4.301 1.00 97.12 173 LEU A C 1
ATOM 1359 O O . LEU A 1 173 ? -7.748 -5.238 -5.051 1.00 97.12 173 LEU A O 1
ATOM 1363 N N . ARG A 1 174 ? -8.990 -4.872 -3.210 1.00 97.19 174 ARG A N 1
ATOM 1364 C CA . ARG A 1 174 ? -8.826 -6.218 -2.628 1.00 97.19 174 ARG A CA 1
ATOM 1365 C C . ARG A 1 174 ? -9.334 -7.343 -3.524 1.00 97.19 174 ARG A C 1
ATOM 1367 O O . ARG A 1 174 ? -8.804 -8.451 -3.440 1.00 97.19 174 ARG A O 1
ATOM 1374 N N . GLY A 1 175 ? -10.308 -7.060 -4.389 1.00 97.06 175 GLY A N 1
ATOM 1375 C CA . GLY A 1 175 ? -10.806 -7.997 -5.403 1.00 97.06 175 GLY A CA 1
ATOM 1376 C C . GLY A 1 175 ? -9.918 -8.144 -6.639 1.00 97.06 175 GLY A C 1
ATOM 1377 O O . GLY A 1 175 ? -10.233 -8.966 -7.490 1.00 97.06 175 GLY A O 1
ATOM 1378 N N . PHE A 1 176 ? -8.832 -7.379 -6.748 1.00 97.00 176 PHE A N 1
ATOM 1379 C CA . PHE A 1 176 ? -7.864 -7.478 -7.839 1.00 97.00 176 PHE A CA 1
ATOM 1380 C C . PHE A 1 176 ? -6.534 -8.044 -7.334 1.00 97.00 176 PHE A C 1
ATOM 1382 O O . PHE A 1 176 ? -6.240 -8.055 -6.133 1.00 97.00 176 PHE A O 1
ATOM 1389 N N . ARG A 1 177 ? -5.711 -8.520 -8.268 1.00 95.69 177 ARG A N 1
ATOM 1390 C CA . ARG A 1 177 ? -4.353 -8.995 -7.978 1.00 95.69 177 ARG A CA 1
ATOM 1391 C C . ARG A 1 177 ? -3.459 -7.865 -7.470 1.00 95.69 177 ARG A C 1
ATOM 1393 O O . ARG A 1 177 ? -3.720 -6.696 -7.737 1.00 95.69 177 ARG A O 1
ATOM 1400 N N . ASP A 1 178 ? -2.400 -8.216 -6.746 1.00 95.75 178 ASP A N 1
ATOM 1401 C CA . ASP A 1 178 ? -1.393 -7.233 -6.337 1.00 95.75 178 ASP A CA 1
ATOM 1402 C C . ASP A 1 178 ? -0.762 -6.593 -7.590 1.00 95.75 178 ASP A C 1
ATOM 1404 O O . ASP A 1 178 ? -0.522 -7.288 -8.581 1.00 95.75 178 ASP A O 1
ATOM 1408 N N . GLU A 1 179 ? -0.568 -5.271 -7.564 1.00 97.12 179 GLU A N 1
ATOM 1409 C CA . GLU A 1 179 ? -0.064 -4.459 -8.689 1.00 97.12 179 GLU A CA 1
ATOM 1410 C C . GLU A 1 179 ? -0.830 -4.624 -10.017 1.00 97.12 179 GLU A C 1
ATOM 1412 O O . GLU A 1 179 ? -0.253 -4.506 -11.100 1.00 97.12 179 GLU A O 1
ATOM 1417 N N . ARG A 1 180 ? -2.142 -4.898 -9.953 1.00 97.25 180 ARG A N 1
ATOM 1418 C CA . ARG A 1 180 ? -2.980 -5.130 -11.139 1.00 97.25 180 ARG A CA 1
ATOM 1419 C C . ARG A 1 180 ? -2.962 -3.974 -12.140 1.00 97.25 180 ARG A C 1
ATOM 1421 O O . ARG A 1 180 ? -2.992 -4.231 -13.342 1.00 97.25 180 ARG A O 1
ATOM 1428 N N . PHE A 1 181 ? -2.914 -2.735 -11.658 1.00 98.19 181 PHE A N 1
ATOM 1429 C CA . PHE A 1 181 ? -2.868 -1.544 -12.503 1.00 98.19 181 PHE A CA 1
ATOM 1430 C C . PHE A 1 181 ? -1.675 -0.682 -12.114 1.00 98.19 181 PHE A C 1
ATOM 1432 O O . PHE A 1 181 ? -1.426 -0.449 -10.930 1.00 98.19 181 PHE A O 1
ATOM 1439 N N . THR A 1 182 ? -0.935 -0.220 -13.119 1.00 98.00 182 THR A N 1
ATOM 1440 C CA . THR A 1 182 ? 0.328 0.509 -12.954 1.00 98.00 182 THR A CA 1
ATOM 1441 C C . THR A 1 182 ? 0.274 1.835 -13.713 1.00 98.00 182 THR A C 1
ATOM 1443 O O . THR A 1 182 ? -0.178 1.881 -14.854 1.00 98.00 182 THR A O 1
ATOM 1446 N N . GLY A 1 183 ? 0.741 2.927 -13.112 1.00 97.25 183 GLY A N 1
ATOM 1447 C CA . GLY A 1 183 ? 0.733 4.257 -13.719 1.00 97.25 183 GLY A CA 1
ATOM 1448 C C . GLY A 1 183 ? 1.780 5.199 -13.131 1.00 97.25 183 GLY A C 1
ATOM 1449 O O . GLY A 1 183 ? 2.575 4.838 -12.269 1.00 97.25 183 GLY A O 1
ATOM 1450 N N . LYS A 1 184 ? 1.769 6.442 -13.608 1.00 97.62 184 LYS A N 1
ATOM 1451 C CA . LYS A 1 184 ? 2.548 7.555 -13.052 1.00 97.62 184 LYS A CA 1
ATOM 1452 C C . LYS A 1 184 ? 1.894 8.120 -11.791 1.00 97.62 184 LYS A C 1
ATOM 1454 O O . LYS A 1 184 ? 2.576 8.637 -10.911 1.00 97.62 184 LYS A O 1
ATOM 1459 N N . GLN A 1 185 ? 0.569 8.036 -11.714 1.00 98.31 185 GLN A N 1
ATOM 1460 C CA . GLN A 1 185 ? -0.206 8.440 -10.548 1.00 98.31 185 GLN A CA 1
ATOM 1461 C C . GLN A 1 185 ? -1.199 7.345 -10.181 1.00 98.31 185 GLN A C 1
ATOM 1463 O O . GLN A 1 185 ? -1.644 6.594 -11.050 1.00 98.31 185 GLN A O 1
ATOM 1468 N N . SER A 1 186 ? -1.578 7.275 -8.913 1.00 98.62 186 SER A N 1
ATOM 1469 C CA . SER A 1 186 ? -2.610 6.374 -8.423 1.00 98.62 186 SER A CA 1
ATOM 1470 C C . SER A 1 186 ? -3.449 7.014 -7.331 1.00 98.62 186 SER A C 1
ATOM 1472 O O . SER A 1 186 ? -2.992 7.889 -6.593 1.00 98.62 186 SER A O 1
ATOM 1474 N N . PHE A 1 187 ? -4.678 6.532 -7.224 1.00 98.75 187 PHE A N 1
ATOM 1475 C CA . PHE A 1 187 ? -5.585 6.820 -6.131 1.00 98.75 187 PHE A CA 1
ATOM 1476 C C . PHE A 1 187 ? -6.361 5.554 -5.790 1.00 98.75 187 PHE A C 1
ATOM 1478 O O . PHE A 1 187 ? -6.800 4.821 -6.682 1.00 98.75 187 PHE A O 1
ATOM 1485 N N . TYR A 1 188 ? -6.581 5.335 -4.502 1.00 98.75 188 TYR A N 1
ATOM 1486 C CA . TYR A 1 188 ? -7.492 4.318 -4.016 1.00 98.75 188 TYR A CA 1
ATOM 1487 C C . TYR A 1 188 ? -8.253 4.797 -2.782 1.00 98.75 188 TYR A C 1
ATOM 1489 O O . TYR A 1 188 ? -7.796 5.638 -2.006 1.00 98.75 188 TYR A O 1
ATOM 1497 N N . GLN A 1 189 ? -9.421 4.197 -2.608 1.00 98.62 189 GLN A N 1
ATOM 1498 C CA . GLN A 1 189 ? -10.274 4.291 -1.447 1.00 98.62 189 GLN A CA 1
ATOM 1499 C C . GLN A 1 189 ? -10.693 2.885 -1.031 1.00 98.62 189 GLN A C 1
ATOM 1501 O O . GLN A 1 189 ? -11.264 2.142 -1.827 1.00 98.62 189 GLN A O 1
ATOM 1506 N N . ASN A 1 190 ? -10.501 2.562 0.241 1.00 98.50 190 ASN A N 1
ATOM 1507 C CA . ASN A 1 190 ? -11.092 1.405 0.896 1.00 98.50 190 ASN A CA 1
ATOM 1508 C C . ASN A 1 190 ? -12.161 1.882 1.866 1.00 98.50 190 ASN A C 1
ATOM 1510 O O . ASN A 1 190 ? -11.948 2.817 2.633 1.00 98.50 190 ASN A O 1
ATOM 1514 N N . THR A 1 191 ? -13.321 1.243 1.867 1.00 98.50 191 THR A N 1
ATOM 1515 C CA . THR A 1 191 ? -14.383 1.501 2.837 1.00 98.50 191 THR A CA 1
ATOM 1516 C C . THR A 1 191 ? -14.867 0.186 3.418 1.00 98.50 191 THR A C 1
ATOM 1518 O O . THR A 1 191 ? -15.244 -0.732 2.700 1.00 98.50 191 THR A O 1
ATOM 1521 N N . ASP A 1 192 ? -14.863 0.110 4.740 1.00 98.38 192 ASP A N 1
ATOM 1522 C CA . ASP A 1 192 ? -15.240 -1.040 5.539 1.00 98.38 192 ASP A CA 1
ATOM 1523 C C . ASP A 1 192 ? -16.353 -0.648 6.513 1.00 98.38 192 ASP A C 1
ATOM 1525 O O . ASP A 1 192 ? -16.235 0.310 7.279 1.00 98.38 192 ASP A O 1
ATOM 1529 N N . LEU A 1 193 ? -17.406 -1.452 6.557 1.00 98.56 193 LEU A N 1
ATOM 1530 C CA . LEU A 1 193 ? -18.406 -1.437 7.609 1.00 98.56 193 LEU A CA 1
ATOM 1531 C C . LEU A 1 193 ? -18.187 -2.656 8.502 1.00 98.56 193 LEU A C 1
ATOM 1533 O O . LEU A 1 193 ? -18.450 -3.792 8.107 1.00 98.56 193 LEU A O 1
ATOM 1537 N N . ARG A 1 194 ? -17.660 -2.419 9.702 1.00 98.06 194 ARG A N 1
ATOM 1538 C CA . ARG A 1 194 ? -17.228 -3.459 10.640 1.00 98.06 194 ARG A CA 1
ATOM 1539 C C . ARG A 1 194 ? -18.292 -3.700 11.703 1.00 98.06 194 ARG A C 1
ATOM 1541 O O . ARG A 1 194 ? -18.766 -2.759 12.343 1.00 98.06 194 ARG A O 1
ATOM 1548 N N . PHE A 1 195 ? -18.586 -4.972 11.941 1.00 97.69 195 PHE A N 1
ATOM 1549 C CA . PHE A 1 195 ? -19.570 -5.467 12.897 1.00 97.69 195 PHE A CA 1
ATOM 1550 C C . PHE A 1 195 ? -18.893 -6.408 13.901 1.00 97.69 195 PHE A C 1
ATOM 1552 O O . PHE A 1 195 ? -18.796 -7.615 13.654 1.00 97.69 195 PHE A O 1
ATOM 1559 N N . PRO A 1 196 ? -18.397 -5.894 15.041 1.00 95.38 196 PRO A N 1
ATOM 1560 C CA . PRO A 1 196 ? -17.987 -6.740 16.155 1.00 95.38 196 PRO A CA 1
ATOM 1561 C C . PRO A 1 196 ? -19.183 -7.555 16.648 1.00 95.38 196 PRO A C 1
ATOM 1563 O O . PRO A 1 196 ? -20.171 -6.985 17.110 1.00 95.38 196 PRO A O 1
ATOM 1566 N N . LEU A 1 197 ? -19.094 -8.880 16.561 1.00 95.12 197 LEU A N 1
ATOM 1567 C CA . LEU A 1 197 ? -20.187 -9.773 16.949 1.00 95.12 197 LEU A CA 1
ATOM 1568 C C . LEU A 1 197 ? -20.087 -10.208 18.411 1.00 95.12 197 LEU A C 1
ATOM 1570 O O . LEU A 1 197 ? -21.104 -10.456 19.055 1.00 95.12 197 LEU A O 1
ATOM 1574 N N . GLY A 1 198 ? -18.873 -10.279 18.956 1.00 90.69 198 GLY A N 1
ATOM 1575 C CA . GLY A 1 198 ? -18.688 -10.635 20.353 1.00 90.69 198 GLY A CA 1
ATOM 1576 C C . GLY A 1 198 ? -17.244 -10.923 20.724 1.00 90.69 198 GLY A C 1
ATOM 1577 O O . GLY A 1 198 ? -16.301 -10.621 19.988 1.00 90.69 198 GLY A O 1
ATOM 1578 N N . GLY A 1 199 ? -17.083 -11.510 21.905 1.00 89.62 199 GLY A N 1
ATOM 1579 C CA . GLY A 1 199 ? -15.803 -11.995 22.381 1.00 89.62 199 GLY A CA 1
ATOM 1580 C C . GLY A 1 199 ? -15.956 -13.110 23.404 1.00 89.62 199 GLY A C 1
ATOM 1581 O O . GLY A 1 199 ? -16.956 -13.182 24.117 1.00 89.62 199 GLY A O 1
ATOM 1582 N N . VAL A 1 200 ? -14.954 -13.980 23.460 1.00 89.56 200 VAL A N 1
ATOM 1583 C CA . VAL A 1 200 ? -14.896 -15.137 24.355 1.00 89.56 200 VAL A CA 1
ATOM 1584 C C . VAL A 1 200 ? -13.688 -14.971 25.262 1.00 89.56 200 VAL A C 1
ATOM 1586 O O . VAL A 1 200 ? -12.563 -14.810 24.790 1.00 89.56 200 VAL A O 1
ATOM 1589 N N . ARG A 1 201 ? -13.908 -15.010 26.577 1.00 85.44 201 ARG A N 1
ATOM 1590 C CA . ARG A 1 201 ? -12.815 -15.059 27.551 1.00 85.44 201 ARG A CA 1
ATOM 1591 C C . ARG A 1 201 ? -12.398 -16.513 27.726 1.00 85.44 201 ARG A C 1
ATOM 1593 O O . ARG A 1 201 ? -13.208 -17.325 28.160 1.00 85.44 201 ARG A O 1
ATOM 1600 N N . THR A 1 202 ? -11.157 -16.830 27.382 1.00 83.44 202 THR A N 1
ATOM 1601 C CA . THR A 1 202 ? -10.563 -18.146 27.651 1.00 83.44 202 THR A CA 1
ATOM 1602 C C . THR A 1 202 ? -9.504 -18.028 28.745 1.00 83.44 202 THR A C 1
ATOM 1604 O O . THR A 1 202 ? -9.118 -16.918 29.113 1.00 83.44 202 THR A O 1
ATOM 1607 N N . SER A 1 203 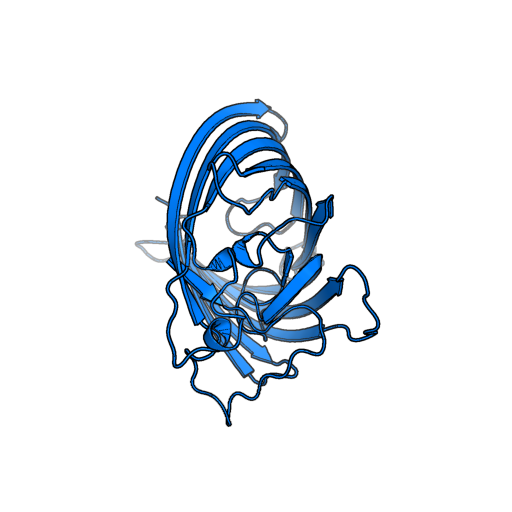? -9.041 -19.161 29.277 1.00 83.31 203 SER A N 1
ATOM 1608 C CA . SER A 1 203 ? -7.976 -19.208 30.289 1.00 83.31 203 SER A CA 1
ATOM 1609 C C . SER A 1 203 ? -6.611 -18.750 29.767 1.00 83.31 203 SER A C 1
ATOM 1611 O O . SER A 1 203 ? -5.744 -18.433 30.574 1.00 83.31 203 SER A O 1
ATOM 1613 N N . LEU A 1 204 ? -6.419 -18.719 28.443 1.00 79.50 204 LEU A N 1
ATOM 1614 C CA . LEU A 1 204 ? -5.163 -18.320 27.812 1.00 79.50 204 LEU A CA 1
ATOM 1615 C C . LEU A 1 204 ? -5.239 -16.888 27.275 1.00 79.50 204 LEU A C 1
ATOM 1617 O O . LEU A 1 204 ? -4.500 -16.021 27.729 1.00 79.50 204 LEU A O 1
ATOM 1621 N N . VAL A 1 205 ? -6.135 -16.631 26.315 1.00 81.06 205 VAL A N 1
ATOM 1622 C CA . VAL A 1 205 ? -6.231 -15.339 25.616 1.00 81.06 205 VAL A CA 1
ATOM 1623 C C . VAL A 1 205 ? -7.703 -14.975 25.379 1.00 81.06 205 VAL A C 1
ATOM 1625 O O . VAL A 1 205 ? -8.469 -15.807 24.886 1.00 81.06 205 VAL A O 1
ATOM 1628 N N . PRO A 1 206 ? -8.158 -13.757 25.725 1.00 87.19 206 PRO A N 1
ATOM 1629 C CA . PRO A 1 206 ? -9.487 -13.301 25.344 1.00 87.19 206 PRO A CA 1
ATOM 1630 C C . PRO A 1 206 ? -9.547 -13.025 23.836 1.00 87.19 206 PRO A C 1
ATOM 1632 O O . PRO A 1 206 ? -8.705 -12.316 23.285 1.00 87.19 206 PRO A O 1
ATOM 1635 N N . PHE A 1 207 ? -10.579 -13.546 23.179 1.00 91.12 207 PHE A N 1
ATOM 1636 C CA . PHE A 1 207 ? -10.796 -13.383 21.745 1.00 91.12 207 PHE A CA 1
ATOM 1637 C C . PHE A 1 207 ? -11.950 -12.428 21.462 1.00 91.12 207 PHE A C 1
ATOM 1639 O O . PHE A 1 207 ? -12.943 -12.418 22.190 1.00 91.12 207 PHE A O 1
ATOM 1646 N N . ARG A 1 208 ? -11.850 -11.662 20.377 1.00 92.62 208 ARG A N 1
ATOM 1647 C CA . ARG A 1 208 ? -12.946 -10.896 19.768 1.00 92.62 208 ARG A CA 1
ATOM 1648 C C . ARG A 1 208 ? -13.095 -11.317 18.318 1.00 92.62 208 ARG A C 1
ATOM 1650 O O . ARG A 1 208 ? -12.095 -11.561 17.655 1.00 92.62 208 ARG A O 1
ATOM 1657 N N . PHE A 1 209 ? -14.320 -11.371 17.825 1.00 95.75 209 PHE A N 1
ATOM 1658 C CA . PHE A 1 209 ? -14.586 -11.736 16.439 1.00 95.75 209 PHE A CA 1
ATOM 1659 C C . PHE A 1 209 ? -15.689 -10.872 15.843 1.00 95.75 209 PHE A C 1
ATOM 1661 O O . PHE A 1 209 ? -16.505 -10.275 16.560 1.00 95.75 209 PHE A O 1
ATOM 1668 N N . GLY A 1 210 ? -15.728 -10.824 14.519 1.00 97.12 210 GLY A N 1
ATOM 1669 C CA . GLY A 1 210 ? -16.773 -10.110 13.815 1.00 97.12 210 GLY A CA 1
ATOM 1670 C C . GLY A 1 210 ? -16.712 -10.255 12.308 1.00 97.12 210 GLY A C 1
ATOM 1671 O O . GLY A 1 210 ? -15.983 -11.086 11.764 1.00 97.12 210 GLY A O 1
ATOM 1672 N N . LEU A 1 211 ? -17.531 -9.431 11.665 1.00 98.12 211 LEU A N 1
ATOM 1673 C CA . LEU A 1 211 ? -17.694 -9.366 10.221 1.00 98.12 211 LEU A CA 1
ATOM 1674 C C . LEU A 1 211 ? -17.316 -7.980 9.714 1.00 98.12 211 LEU A C 1
ATOM 1676 O O . LEU A 1 211 ? -17.409 -6.995 10.448 1.00 98.12 211 LEU A O 1
ATOM 1680 N N . THR A 1 212 ? -16.949 -7.901 8.446 1.00 98.38 212 THR A N 1
ATOM 1681 C CA . THR A 1 212 ? -16.759 -6.643 7.727 1.00 98.38 212 THR A CA 1
ATOM 1682 C C . THR A 1 212 ? -17.419 -6.754 6.362 1.00 98.38 212 THR A C 1
ATOM 1684 O O . THR A 1 212 ? -17.210 -7.751 5.678 1.00 98.38 212 THR A O 1
ATOM 1687 N N . GLY A 1 213 ? -18.200 -5.748 5.972 1.00 98.56 213 GLY A N 1
ATOM 1688 C CA . GLY A 1 213 ? -18.584 -5.511 4.579 1.00 98.56 213 GLY A CA 1
ATOM 1689 C C . GLY A 1 213 ? -17.681 -4.440 3.978 1.00 98.56 213 GLY A C 1
ATOM 1690 O O . GLY A 1 213 ? -17.356 -3.477 4.668 1.00 98.56 213 GLY A O 1
ATOM 1691 N N . SER A 1 214 ? -17.267 -4.608 2.729 1.00 98.50 214 SER A N 1
ATOM 1692 C CA . SER A 1 214 ? -16.168 -3.844 2.140 1.00 98.50 214 SER A CA 1
ATOM 1693 C C . SER A 1 214 ? -16.484 -3.378 0.721 1.00 98.50 214 SER A C 1
ATOM 1695 O O . SER A 1 214 ? -17.031 -4.135 -0.082 1.00 98.50 214 SER A O 1
ATOM 1697 N N . PHE A 1 215 ? -16.092 -2.144 0.413 1.00 98.69 215 PHE A N 1
ATOM 1698 C CA . PHE A 1 215 ? -16.141 -1.541 -0.914 1.00 98.69 215 PHE A CA 1
ATOM 1699 C C . PHE A 1 215 ? -14.822 -0.821 -1.188 1.00 98.69 215 PHE A C 1
ATOM 1701 O O . PHE A 1 215 ? -14.406 0.029 -0.400 1.00 98.69 215 PHE A O 1
ATOM 1708 N N . ASP A 1 216 ? -14.193 -1.150 -2.308 1.00 98.62 216 ASP A N 1
ATOM 1709 C CA . ASP A 1 216 ? -12.942 -0.545 -2.751 1.00 98.62 216 ASP A CA 1
ATOM 1710 C C . ASP A 1 216 ? -13.145 0.153 -4.088 1.00 98.62 216 ASP A C 1
ATOM 1712 O O . ASP A 1 216 ? -13.915 -0.327 -4.921 1.00 98.62 216 ASP A O 1
ATOM 1716 N N . TYR A 1 217 ? -12.426 1.249 -4.302 1.00 98.25 217 TYR A N 1
ATOM 1717 C CA . TYR A 1 217 ? -12.501 2.063 -5.509 1.00 98.25 217 TYR A CA 1
ATOM 1718 C C . TYR A 1 217 ? -11.147 2.694 -5.819 1.00 98.25 217 TYR A C 1
ATOM 1720 O O . TYR A 1 217 ? -10.465 3.144 -4.905 1.00 98.25 217 TYR A O 1
ATOM 1728 N N . GLY A 1 218 ? -10.730 2.747 -7.080 1.00 98.50 218 GLY A N 1
ATOM 1729 C CA . GLY A 1 218 ? -9.409 3.268 -7.415 1.00 98.50 218 GLY A CA 1
ATOM 1730 C C . GLY A 1 218 ? -9.123 3.344 -8.905 1.00 98.50 218 GLY A C 1
ATOM 1731 O O . GLY A 1 218 ? -9.861 2.803 -9.732 1.00 98.50 218 GLY A O 1
ATOM 1732 N N . ARG A 1 219 ? -8.044 4.054 -9.230 1.00 98.50 219 ARG A N 1
ATOM 1733 C CA . ARG A 1 219 ? -7.597 4.311 -10.601 1.00 98.50 219 ARG A CA 1
ATOM 1734 C C . ARG A 1 219 ? -6.114 4.686 -10.648 1.00 98.50 219 ARG A C 1
ATOM 1736 O O . ARG A 1 219 ? -5.587 5.257 -9.691 1.00 98.50 219 ARG A O 1
ATOM 1743 N N . VAL A 1 220 ? -5.463 4.387 -11.773 1.00 98.62 220 VAL A N 1
ATOM 1744 C CA . VAL A 1 220 ? -4.138 4.923 -12.119 1.00 98.62 220 VAL A CA 1
ATOM 1745 C C . VAL A 1 220 ? -4.215 5.904 -13.288 1.00 98.62 220 VAL A C 1
ATOM 1747 O O . VAL A 1 220 ? -5.145 5.851 -14.088 1.00 98.62 220 VAL A O 1
ATOM 1750 N N . TRP A 1 221 ? -3.221 6.780 -13.413 1.00 98.25 221 TRP A N 1
ATOM 1751 C CA . TRP A 1 221 ? -3.054 7.678 -14.559 1.00 98.25 221 TRP A CA 1
ATOM 1752 C C . TRP A 1 221 ? -1.649 7.535 -15.134 1.00 98.25 221 TRP A C 1
ATOM 1754 O O . TRP A 1 221 ? -0.669 7.439 -14.391 1.00 98.25 221 TRP A O 1
ATOM 1764 N N . THR A 1 222 ? -1.542 7.534 -16.458 1.00 96.00 222 THR A N 1
ATOM 1765 C CA . THR A 1 222 ? -0.286 7.559 -17.224 1.00 96.00 222 THR A CA 1
ATOM 1766 C C . THR A 1 222 ? -0.077 8.948 -17.846 1.00 96.00 222 THR A C 1
ATOM 1768 O O . THR A 1 222 ? -0.940 9.814 -17.736 1.00 96.00 222 THR A O 1
ATOM 1771 N N . GLU A 1 223 ? 1.080 9.212 -18.464 1.00 89.62 223 GLU A N 1
ATOM 1772 C CA . GLU A 1 223 ? 1.390 10.543 -19.023 1.00 89.62 223 GLU A CA 1
ATOM 1773 C C . GLU A 1 223 ? 0.444 10.966 -20.162 1.00 89.62 223 GLU A C 1
ATOM 1775 O O . GLU A 1 223 ? 0.079 12.134 -20.249 1.00 89.62 223 GLU A O 1
ATOM 1780 N N . ASN A 1 224 ? -0.017 10.008 -20.971 1.00 88.62 224 ASN A N 1
ATOM 1781 C CA . ASN A 1 224 ? -0.973 10.217 -22.063 1.00 88.62 224 ASN A CA 1
ATOM 1782 C C . ASN A 1 224 ? -2.257 9.411 -21.823 1.00 88.62 224 ASN A C 1
ATOM 1784 O O . ASN A 1 224 ? -2.714 8.660 -22.687 1.00 88.62 224 ASN A O 1
ATOM 1788 N N . ASP A 1 225 ? -2.796 9.507 -20.609 1.00 91.81 225 ASP A N 1
ATOM 1789 C CA . ASP A 1 225 ? -3.967 8.739 -20.202 1.00 91.81 225 ASP A CA 1
ATOM 1790 C C . ASP A 1 225 ? -5.217 9.141 -20.999 1.00 91.81 225 ASP A C 1
ATOM 1792 O O . ASP A 1 225 ? -5.644 10.296 -20.991 1.00 91.81 225 ASP A O 1
ATOM 1796 N N . SER A 1 226 ? -5.806 8.164 -21.685 1.00 94.06 226 SER A N 1
ATOM 1797 C CA . SER A 1 226 ? -7.050 8.306 -22.454 1.00 94.06 226 SER A CA 1
ATOM 1798 C C . SER A 1 226 ? -8.194 7.466 -21.886 1.00 94.06 226 SER A C 1
ATOM 1800 O O . SER A 1 226 ? -9.327 7.554 -22.363 1.00 94.06 226 SER A O 1
ATOM 1802 N N . SER A 1 227 ? -7.917 6.670 -20.851 1.00 95.69 227 SER A N 1
ATOM 1803 C CA . SER A 1 227 ? -8.917 5.823 -20.219 1.00 95.69 227 SER A CA 1
ATOM 1804 C C . SER A 1 227 ? -9.908 6.676 -19.424 1.00 95.69 227 SER A C 1
ATOM 1806 O O . SER A 1 227 ? -9.545 7.717 -18.887 1.00 95.69 227 SER A O 1
ATOM 1808 N N . ASN A 1 228 ? -11.144 6.213 -19.246 1.00 95.50 228 ASN A N 1
ATOM 1809 C CA . ASN A 1 228 ? -12.075 6.747 -18.234 1.00 95.50 228 ASN A CA 1
ATOM 1810 C C . ASN A 1 228 ? -12.494 5.672 -17.214 1.00 95.50 228 ASN A C 1
ATOM 1812 O O . ASN A 1 228 ? -13.366 5.900 -16.377 1.00 95.50 228 ASN A O 1
ATOM 1816 N N . THR A 1 229 ? -11.847 4.506 -17.270 1.00 97.56 229 THR A N 1
ATOM 1817 C CA . THR A 1 229 ? -12.117 3.340 -16.433 1.00 97.56 229 THR A CA 1
ATOM 1818 C C . THR A 1 229 ? -11.713 3.559 -14.977 1.00 97.56 229 THR A C 1
ATOM 1820 O O . THR A 1 229 ? -10.560 3.845 -14.655 1.00 97.56 229 THR A O 1
ATOM 1823 N N . TRP A 1 230 ? -12.669 3.407 -14.074 1.00 98.06 230 TRP A N 1
ATOM 1824 C CA . TRP A 1 230 ? -12.398 3.278 -12.650 1.00 98.06 230 TRP A CA 1
ATOM 1825 C C . TRP A 1 230 ? -12.664 1.847 -12.223 1.00 98.06 230 TRP A C 1
ATOM 1827 O O . TRP A 1 230 ? -13.579 1.200 -12.732 1.00 98.06 230 TRP A O 1
ATOM 1837 N N . HIS A 1 231 ? -11.878 1.365 -11.271 1.00 98.44 231 HIS A N 1
ATOM 1838 C CA . HIS A 1 231 ? -11.971 -0.004 -10.799 1.00 98.44 231 HIS A CA 1
ATOM 1839 C C . HIS A 1 231 ? -12.580 -0.033 -9.410 1.00 98.44 231 HIS A C 1
ATOM 1841 O O . HIS A 1 231 ? -12.253 0.788 -8.553 1.00 98.44 231 HIS A O 1
ATOM 1847 N N . ASN A 1 232 ? -13.449 -1.009 -9.176 1.00 98.25 232 ASN A N 1
ATOM 1848 C CA . ASN A 1 232 ? -14.055 -1.233 -7.878 1.00 98.25 232 ASN A CA 1
ATOM 1849 C C . ASN A 1 232 ? -14.067 -2.715 -7.521 1.00 98.25 232 ASN A C 1
ATOM 1851 O O . ASN A 1 232 ? -14.105 -3.586 -8.390 1.00 98.25 232 ASN A O 1
ATOM 1855 N N . SER A 1 233 ? -14.084 -2.999 -6.224 1.00 98.12 233 SER A N 1
ATOM 1856 C CA . SER A 1 233 ? -14.350 -4.348 -5.732 1.00 98.12 233 SER A CA 1
ATOM 1857 C C . SER A 1 233 ? -15.270 -4.319 -4.524 1.00 98.12 233 SER A C 1
ATOM 1859 O O . SER A 1 233 ? -15.280 -3.354 -3.760 1.00 98.12 233 SER A O 1
ATOM 1861 N N . VAL A 1 234 ? -16.075 -5.366 -4.377 1.00 98.44 234 VAL A N 1
ATOM 1862 C CA . VAL A 1 234 ? -17.035 -5.516 -3.279 1.00 98.44 234 VAL A CA 1
ATOM 1863 C C . VAL A 1 234 ? -16.768 -6.838 -2.596 1.00 98.44 234 VAL A C 1
ATOM 1865 O O . VAL A 1 234 ? -16.559 -7.854 -3.256 1.00 98.44 234 VAL A O 1
ATOM 1868 N N . GLY A 1 235 ? -16.781 -6.850 -1.273 1.00 98.19 235 GLY A N 1
ATOM 1869 C CA . GLY A 1 235 ? -16.504 -8.069 -0.538 1.00 98.19 235 GLY A CA 1
ATOM 1870 C C . GLY A 1 235 ? -16.841 -7.978 0.930 1.00 98.19 235 GLY A C 1
ATOM 1871 O O . GLY A 1 235 ? -17.527 -7.066 1.394 1.00 98.19 235 GLY A O 1
ATOM 1872 N N . GLY A 1 236 ? -16.328 -8.944 1.671 1.00 98.12 236 GLY A N 1
ATOM 1873 C CA . GLY A 1 236 ? -16.424 -8.955 3.115 1.00 98.12 236 GLY A CA 1
ATOM 1874 C C . GLY A 1 236 ? -15.440 -9.927 3.737 1.00 98.12 236 GLY A C 1
ATOM 1875 O O . GLY A 1 236 ? -14.824 -10.738 3.046 1.00 98.12 236 GLY A O 1
ATOM 1876 N N . SER A 1 237 ? -15.280 -9.831 5.052 1.00 97.94 237 SER A N 1
ATOM 1877 C CA . SER A 1 237 ? -14.380 -10.705 5.801 1.00 97.94 237 SER A CA 1
ATOM 1878 C C . SER A 1 237 ? -14.919 -11.106 7.166 1.00 97.94 237 SER A C 1
ATOM 1880 O O . SER A 1 237 ? -15.681 -10.378 7.801 1.00 97.94 237 SER A O 1
ATOM 1882 N N . LEU A 1 238 ? -14.478 -12.280 7.604 1.00 98.19 238 LEU A N 1
ATOM 1883 C CA . LEU A 1 238 ? -14.505 -12.754 8.979 1.00 98.19 238 LEU A CA 1
ATOM 1884 C C . LEU A 1 238 ? -13.168 -12.394 9.616 1.00 98.19 238 LEU A C 1
ATOM 1886 O O . LEU A 1 238 ? -12.115 -12.646 9.030 1.00 98.19 238 LEU A O 1
ATOM 1890 N N . TRP A 1 239 ? -13.194 -11.850 10.825 1.00 96.25 239 TRP A N 1
ATOM 1891 C CA . TRP A 1 239 ? -11.970 -11.561 11.564 1.00 96.25 239 TRP A CA 1
ATOM 1892 C C . TRP A 1 239 ? -12.029 -12.074 12.996 1.00 96.25 239 TRP A C 1
ATOM 1894 O O . TRP A 1 239 ? -13.091 -12.145 13.618 1.00 96.25 239 TRP A O 1
ATOM 1904 N N . LEU A 1 240 ? -10.852 -12.417 13.510 1.00 95.19 240 LEU A N 1
ATOM 1905 C CA . LEU A 1 240 ? -10.607 -12.888 14.864 1.00 95.19 240 LEU A CA 1
ATOM 1906 C C . LEU A 1 240 ? -9.381 -12.161 15.416 1.00 95.19 240 LEU A C 1
ATOM 1908 O O . LEU A 1 240 ? -8.333 -12.124 14.779 1.00 95.19 240 LEU A O 1
ATOM 1912 N N . ILE A 1 241 ? -9.512 -11.604 16.611 1.00 92.62 241 ILE A N 1
ATOM 1913 C CA . ILE A 1 241 ? -8.471 -10.858 17.314 1.00 92.62 241 ILE A CA 1
ATOM 1914 C C . ILE A 1 241 ? -8.255 -11.536 18.665 1.00 92.62 241 ILE A C 1
ATOM 1916 O O . ILE A 1 241 ? -9.184 -11.614 19.472 1.00 92.62 241 ILE A O 1
ATOM 1920 N N . GLY A 1 242 ? -7.047 -12.033 18.917 1.00 90.69 242 GLY A N 1
ATOM 1921 C CA . GLY A 1 242 ? -6.643 -12.607 20.199 1.00 90.69 242 GLY A CA 1
ATOM 1922 C C . GLY A 1 242 ? -5.876 -11.592 21.028 1.00 90.69 242 GLY A C 1
ATOM 1923 O O . GLY A 1 242 ? -4.654 -11.543 20.930 1.00 90.69 242 GLY A O 1
ATOM 1924 N N . ALA A 1 243 ? -6.582 -10.807 21.847 1.00 82.88 243 ALA A N 1
ATOM 1925 C CA . ALA A 1 243 ? -6.018 -9.694 22.616 1.00 82.88 243 ALA A CA 1
ATOM 1926 C C . ALA A 1 243 ? -5.043 -8.852 21.766 1.00 82.88 243 ALA A C 1
ATOM 1928 O O . ALA A 1 243 ? -5.412 -8.399 20.688 1.00 82.88 243 ALA A O 1
ATOM 1929 N N . GLU A 1 244 ? -3.810 -8.675 22.238 1.00 80.56 244 GLU A N 1
ATOM 1930 C CA . GLU A 1 244 ? -2.719 -8.057 21.484 1.00 80.56 244 GLU A CA 1
ATOM 1931 C C . GLU A 1 244 ? -1.825 -9.093 20.789 1.00 80.56 244 GLU A C 1
ATOM 1933 O O . GLU A 1 244 ? -0.883 -8.707 20.124 1.00 80.56 244 GLU A O 1
ATOM 1938 N N . ALA A 1 245 ? -2.087 -10.397 20.902 1.00 85.56 245 ALA A N 1
ATOM 1939 C CA . ALA A 1 245 ? -1.178 -11.436 20.414 1.00 85.56 245 ALA A CA 1
ATOM 1940 C C . ALA A 1 245 ? -1.274 -11.671 18.900 1.00 85.56 245 ALA A C 1
ATOM 1942 O O . ALA A 1 245 ? -0.247 -11.811 18.236 1.00 85.56 245 ALA A O 1
ATOM 1943 N N . PHE A 1 246 ? -2.489 -11.746 18.345 1.00 89.88 246 PHE A N 1
ATOM 1944 C CA . PHE A 1 246 ? -2.670 -11.993 16.913 1.00 89.88 246 PHE A CA 1
ATOM 1945 C C . PHE A 1 246 ? -3.981 -11.443 16.347 1.00 89.88 246 PHE A C 1
ATOM 1947 O O . PHE A 1 246 ? -4.972 -11.270 17.060 1.00 89.88 246 PHE A O 1
ATOM 1954 N N . THR A 1 247 ? -3.992 -11.254 15.028 1.00 92.31 247 THR A N 1
ATOM 1955 C CA . THR A 1 247 ? -5.178 -10.963 14.216 1.00 92.31 247 THR A CA 1
ATOM 1956 C C . THR A 1 247 ? -5.227 -11.916 13.028 1.00 92.31 247 THR A C 1
ATOM 1958 O O . THR A 1 247 ? -4.245 -12.049 12.305 1.00 92.31 247 THR A O 1
ATOM 1961 N N . ALA A 1 248 ? -6.372 -12.552 12.807 1.00 94.62 248 ALA A N 1
ATOM 1962 C CA . ALA A 1 248 ? -6.661 -13.345 11.620 1.00 94.62 248 ALA A CA 1
ATOM 1963 C C . ALA A 1 248 ? -7.837 -12.721 10.860 1.00 94.62 248 ALA A C 1
ATOM 1965 O O . ALA A 1 248 ? -8.837 -12.336 11.469 1.00 94.62 248 ALA A O 1
ATOM 1966 N N . ASN A 1 249 ? -7.731 -12.637 9.538 1.00 95.50 249 ASN A N 1
ATOM 1967 C CA . ASN A 1 249 ? -8.778 -12.155 8.646 1.00 95.50 249 ASN A CA 1
ATOM 1968 C C . ASN A 1 249 ? -8.906 -13.110 7.455 1.00 95.50 249 ASN A C 1
ATOM 1970 O O . ASN A 1 249 ? -7.907 -13.441 6.819 1.00 95.50 249 ASN A O 1
ATOM 1974 N N . LEU A 1 250 ? -10.129 -13.550 7.173 1.00 98.00 250 LEU A N 1
ATOM 1975 C CA . LEU A 1 250 ? -10.481 -14.329 5.992 1.00 98.00 250 LEU A CA 1
ATOM 1976 C C . LEU A 1 250 ? -11.562 -13.570 5.231 1.00 98.00 250 LEU A C 1
ATOM 1978 O O . LEU A 1 250 ? -12.657 -13.373 5.758 1.00 98.00 250 LEU A O 1
ATOM 1982 N N . GLY A 1 251 ? -11.267 -13.159 4.004 1.00 97.81 251 GLY A N 1
ATOM 1983 C CA . GLY A 1 251 ? -12.173 -12.386 3.168 1.00 97.81 251 GLY A CA 1
ATOM 1984 C C . GLY A 1 251 ? -12.368 -12.960 1.775 1.00 97.81 251 GLY A C 1
ATOM 1985 O O . GLY A 1 251 ? -11.545 -13.722 1.271 1.00 97.81 251 GLY A O 1
ATOM 1986 N N . TYR A 1 252 ? -13.472 -12.554 1.160 1.00 98.38 252 TYR A N 1
ATOM 1987 C CA . TYR A 1 252 ? -13.777 -12.780 -0.246 1.00 98.38 252 TYR A CA 1
ATOM 1988 C C . TYR A 1 252 ? -14.165 -11.447 -0.882 1.00 98.38 252 TYR A C 1
ATOM 1990 O O . TYR A 1 252 ? -15.029 -10.741 -0.355 1.00 98.38 252 TYR A O 1
ATOM 1998 N N . PHE A 1 253 ? -13.531 -11.114 -2.003 1.00 98.38 253 PHE A N 1
ATOM 1999 C CA . PHE A 1 253 ? -13.724 -9.856 -2.718 1.00 98.38 253 PHE A CA 1
ATOM 2000 C C . PHE A 1 253 ? -13.923 -10.133 -4.205 1.00 98.38 253 PHE A C 1
ATOM 2002 O O . PHE A 1 253 ? -13.112 -10.817 -4.820 1.00 98.38 253 PHE A O 1
ATOM 2009 N N . SER A 1 254 ? -14.998 -9.599 -4.775 1.00 98.06 254 SER A N 1
ATOM 2010 C CA . SER A 1 254 ? -15.347 -9.726 -6.189 1.00 98.06 254 SER A CA 1
ATOM 2011 C C . SER A 1 254 ? -15.028 -8.435 -6.929 1.00 98.06 254 SER A C 1
ATOM 2013 O O . SER A 1 254 ? -15.306 -7.341 -6.428 1.00 98.06 254 SER A O 1
ATOM 2015 N N . SER A 1 255 ? -14.494 -8.567 -8.135 1.00 97.38 255 SER A N 1
ATOM 2016 C CA . SER A 1 255 ? -14.207 -7.473 -9.057 1.00 97.38 255 SER A CA 1
ATOM 2017 C C . SER A 1 255 ? -14.544 -7.875 -10.499 1.00 97.38 255 SER A C 1
ATOM 2019 O O . SER A 1 255 ? -15.164 -8.917 -10.722 1.00 97.38 255 SER A O 1
ATOM 2021 N N . ALA A 1 256 ? -14.150 -7.045 -11.469 1.00 95.69 256 ALA A N 1
ATOM 2022 C CA . ALA A 1 256 ? -14.230 -7.391 -12.887 1.00 95.69 256 ALA A CA 1
ATOM 2023 C C . ALA A 1 256 ? -13.306 -8.569 -13.266 1.00 95.69 256 ALA A C 1
ATOM 2025 O O . ALA A 1 256 ? -13.655 -9.325 -14.163 1.00 95.69 256 ALA A O 1
ATOM 2026 N N . ASP A 1 257 ? -12.206 -8.779 -12.530 1.00 94.44 257 ASP A N 1
ATOM 2027 C CA . ASP A 1 257 ? -11.262 -9.897 -12.715 1.00 94.44 257 ASP A CA 1
ATOM 2028 C C . ASP A 1 257 ? -11.728 -11.186 -11.992 1.00 94.44 257 ASP A C 1
ATOM 2030 O O . ASP A 1 257 ? -10.957 -12.127 -11.802 1.00 94.44 257 ASP A O 1
ATOM 2034 N N . GLY A 1 258 ? -12.972 -11.219 -11.502 1.00 94.00 258 GLY A N 1
ATOM 2035 C CA . GLY A 1 258 ? -13.533 -12.344 -10.756 1.00 94.00 258 GLY A CA 1
ATOM 2036 C C . GLY A 1 258 ? -13.378 -12.237 -9.233 1.00 94.00 258 GLY A C 1
ATOM 2037 O O . GLY A 1 258 ? -13.320 -11.151 -8.651 1.00 94.00 258 GLY A O 1
ATOM 2038 N N . GLY A 1 259 ? -13.416 -13.391 -8.560 1.00 94.25 259 GLY A N 1
ATOM 2039 C CA . GLY A 1 259 ? -13.430 -13.502 -7.098 1.00 94.25 259 GLY A CA 1
ATOM 2040 C C . GLY A 1 259 ? -12.067 -13.846 -6.500 1.00 94.25 259 GLY A C 1
ATOM 2041 O O . GLY A 1 259 ? -11.422 -14.803 -6.923 1.00 94.25 259 GLY A O 1
ATOM 2042 N N . ARG A 1 260 ? -11.653 -13.127 -5.451 1.00 95.31 260 ARG A N 1
ATOM 2043 C CA . ARG A 1 260 ? -10.394 -13.351 -4.728 1.00 95.31 260 ARG A CA 1
ATOM 2044 C C . ARG A 1 260 ? -10.647 -13.680 -3.261 1.00 95.31 260 ARG A C 1
ATOM 2046 O O . ARG A 1 260 ? -11.270 -12.905 -2.535 1.00 95.31 260 ARG A O 1
ATOM 2053 N N . ILE A 1 261 ? -10.109 -14.816 -2.816 1.00 96.62 261 ILE A N 1
ATOM 2054 C CA . ILE A 1 261 ? -10.018 -15.162 -1.394 1.00 96.62 261 ILE A CA 1
ATOM 2055 C C . ILE A 1 261 ? -8.736 -14.550 -0.836 1.00 96.62 261 ILE A C 1
ATOM 2057 O O . ILE A 1 261 ? -7.654 -14.723 -1.397 1.00 96.62 261 ILE A O 1
ATOM 2061 N N . VAL A 1 262 ? -8.859 -13.850 0.285 1.00 95.62 262 VAL A N 1
ATOM 2062 C CA . VAL A 1 262 ? -7.745 -13.206 0.979 1.00 95.62 262 VAL A CA 1
ATOM 2063 C C . VAL A 1 262 ? -7.672 -13.750 2.396 1.00 95.62 262 VAL A C 1
ATOM 2065 O O . VAL A 1 262 ? -8.662 -13.739 3.121 1.00 95.62 262 VAL A O 1
ATOM 2068 N N . PHE A 1 263 ? -6.488 -14.195 2.803 1.00 95.94 263 PHE A N 1
ATOM 2069 C CA . PHE A 1 263 ? -6.203 -14.573 4.181 1.00 95.94 263 PHE A CA 1
ATOM 2070 C C . PHE A 1 263 ? -5.024 -13.753 4.704 1.00 95.94 263 PHE A C 1
ATOM 2072 O O . PHE A 1 263 ? -3.974 -13.698 4.064 1.00 95.94 263 PHE A O 1
ATOM 2079 N N . VAL A 1 264 ? -5.200 -13.115 5.860 1.00 93.19 264 VAL A N 1
ATOM 2080 C CA . VAL A 1 264 ? -4.159 -12.335 6.540 1.00 93.19 264 VAL A CA 1
ATOM 2081 C C . VAL A 1 264 ? -4.051 -12.816 7.979 1.00 93.19 264 VAL A C 1
ATOM 2083 O O . VAL A 1 264 ? -5.047 -12.867 8.697 1.00 93.19 264 VAL A O 1
ATOM 2086 N N . LEU A 1 265 ? -2.831 -13.137 8.401 1.00 93.25 265 LEU A N 1
ATOM 2087 C CA . LEU A 1 265 ? -2.497 -13.489 9.775 1.00 93.25 265 LEU A CA 1
ATOM 2088 C C . LEU A 1 265 ? -1.360 -12.582 10.247 1.00 93.25 265 LEU A C 1
ATOM 2090 O O . LEU A 1 265 ? -0.289 -12.568 9.644 1.00 93.25 265 LEU A O 1
ATOM 2094 N N . GLY A 1 266 ? -1.606 -11.818 11.305 1.00 87.19 266 GLY A N 1
ATOM 2095 C CA . GLY A 1 266 ? -0.626 -10.950 11.950 1.00 87.19 266 GLY A CA 1
ATOM 2096 C C . GLY A 1 266 ? -0.406 -11.367 13.396 1.00 87.19 266 GLY A C 1
ATOM 2097 O O . GLY A 1 266 ? -1.357 -11.751 14.075 1.00 87.19 266 GLY A O 1
ATOM 2098 N N . PHE A 1 267 ? 0.833 -11.263 13.862 1.00 86.00 267 PHE A N 1
ATOM 2099 C CA . PHE A 1 267 ? 1.221 -11.463 15.256 1.00 86.00 267 PHE A CA 1
ATOM 2100 C C . PHE A 1 267 ? 1.856 -10.177 15.771 1.00 86.00 267 PHE A C 1
ATOM 2102 O O . PHE A 1 267 ? 2.604 -9.543 15.026 1.00 86.00 267 PHE A O 1
ATOM 2109 N N . SER A 1 268 ? 1.593 -9.816 17.022 1.00 72.38 268 SER A N 1
ATOM 2110 C CA . SER A 1 268 ? 2.374 -8.771 17.686 1.00 72.38 268 SER A CA 1
ATOM 2111 C C . SER A 1 268 ? 3.529 -9.439 18.422 1.00 72.38 268 SER A C 1
ATOM 2113 O O . SER A 1 268 ? 3.298 -10.313 19.262 1.00 72.38 268 SER A O 1
ATOM 2115 N N . PHE A 1 269 ? 4.758 -9.061 18.086 1.00 51.62 269 PHE A N 1
ATOM 2116 C CA . PHE A 1 269 ? 5.976 -9.447 18.794 1.00 51.62 269 PHE A CA 1
ATOM 2117 C C . PHE A 1 269 ? 6.885 -8.233 18.960 1.00 51.62 269 PHE A C 1
ATOM 2119 O O . PHE A 1 269 ? 6.837 -7.340 18.082 1.00 51.62 269 PHE A O 1
#

InterPro domains:
  IPR005565 Haemolysin activator HlyB, C-terminal [PF03865] (114-237)

Sequence (269 aa):
FSQNFFGFGNDTEYDNDEVDLDFNRVRIRKFKAALALKWEGVSGGSFYFKPLIESFNVENMQDRFVAQLPMNSTIFNRQTYGGVEAAYNFENKNSSVFPTLGLDAGLTLGYKANIDDTEADNSFAYLQPQLAVNHKLTKSGSIVLATELGGEVLIGNDFEFYHAATIGGNRSLRGFRDERFTGKQSFYQNTDLRFPLGGVRTSLVPFRFGLTGSFDYGRVWTENDSSNTWHNSVGGSLWLIGAEAFTANLGYFSSADGGRIVFVLGFSF

Foldseek 3Di:
DKAFDQDAFDPRDDAPVPDDPCQRIKDKDKDKDKDKDKDDDPQQKIKIKIKMKMKIAIDCDCSHPCVVPDPPDCNNPIWMKTKMKMKMWGWDAPDPQDGQFIKIWMKMKMKIFTPDPDPQRAIKIKIKIKIWGWHQPDPVSQKIKIKMKMKMAIGDDRDDQVPFTFAAPDPFAPFGHGRNHTANMKIKMKIKIWGWPAWDDDPPFIKTKTKIWIKMKMTHYYPPDPDPDIWMKTKMWIWMDGDQAKIWIWMWIQTPNGIDIDIDIDGDD

Secondary structure (DSSP, 8-state):
-EEE---BBS-----TTTS-TTTTEEEEEEEEEE--EEEE-TTSEEEEEEEEEEEEEE---TTSGGGGS-TT-GGGS-EEEEEEEEEEEEEEES-SSS-SEEEEEEEEEEEEEE-SSSS---EEEEEEEEEEEEEESSTTSSSEEEEEEEEEEEESS---GGGSEEE-STTS-TTS-TT-EEESEEEEEEEEEEEEEEEE--SS--EEEEEEEEEEEEEEE-TT------EEEEEEEEEEEETTTEEEEEEEEEETTEEEEEEEEEE--

pLDDT: mean 93.75, std 6.53, range [51.62, 98.81]

Organism: NCBI:txid248905

Mean predicted aligned error: 4.79 Å

Radius of gyration: 20.42 Å; Cα contacts (8 Å, |Δi|>4): 723; chains: 1; bounding box: 50×33×56 Å